Protein AF-A0A0D9NQI4-F1 (afdb_monomer_lite)

Organism: NCBI:txid1291518

Sequence (288 aa):
MLLTFSNRAPRKQLGRPTIHGPRATNVTEIGPQSALQGPINHMLQAFQGAKKPSYVASLDRGQDASASLLRAIGRVYCSGYPVDILRVNSLDRETPRPPPPKMPRYPFNHEKKYWRESLLSHNFRSQSARRHDLLGVRSIDWNPQVAQWRHILRLGEMPWLRDHKIAGEIVFPGAGYVVMAVESLKQLVERSVAVKGICLQEVASLHPIRFIQGAEQVETQLTISSPNLVSGNSVLLQFRIFVYENGSYLECASGLIGAVVDAKRRDQIICIGPWNSNDWFQRISSSC

InterPro domains:
  IPR001227 Acyl transferase domain superfamily [G3DSA:3.40.366.10] (24-66)
  IPR020807 Polyketide/metazoan fatty acid synthase-like, dehydratase domain [SM00826] (132-284)
  IPR042104 Polyketide synthase, dehydratase domain superfamily [G3DSA:3.10.129.110] (118-283)
  IPR049552 Polyketide synthase, dehydratase domain, N-terminal [PF21089] (132-224)
  IPR049900 Polyketide synthase, dehydratase domain [PS52019] (132-288)
  IPR050091 Polyketide and Nonribosomal Peptide Biosynthesis Enzymes [PTHR43775] (23-228)

Secondary structure (DSSP, 8-state):
-EEEE--SPP---TT-PPP-S--EEEEEE-SSS-TTHHHHHHHHHH--SSSPPEEEES--TTS-HHHHHHHHHHHHHHTT----HHHHTT--SSS--PPPTTPPPP----SS------HHHHHHHS--SPPBTTTBEE-SS--TTEEEEEEEEETTT-GGGGG-EETTEEE--HHHHHHHHHHHHHHHS-TTS---EEEEEEEEE-S--EE-TT--EEEEEEEEE--S---TTS-EEEEEEEEEETTEEEEEEEEEEEEE-S---PPPP---S---HHHHHHHHHHH-

Foldseek 3Di:
DDQDFDPDQPDDDPPDDRDDDGDRQADEADDQAPPCVVVLVVVQVVDPDPHGHYYQYCHHPPDDNLVSNVVSLVVCVVVPDPDPVCVNVVHDPPDDDDDDPPDDDDDDDPVDDPDDDDQLRCCVVVQPDDADQLFGGWDSPADLQWTKTKDKHFCVSPVVLCVCDDPNWRWDDPVSVVVNVVVVVVVSPPPPADQPDKDWFPKDFDAIDTQPVPRRIWMKMKIWHFDPDPDPPWGKIKIWMWTCDPNDTDTGIITIMTGDRDDDDDDDDDDDDDDDPVVVVVVVVVVD

pLDDT: mean 84.36, std 13.13, range [42.41, 97.88]

Structure (mmCIF, N/CA/C/O backbone):
data_AF-A0A0D9NQI4-F1
#
_entry.id   AF-A0A0D9NQI4-F1
#
loop_
_atom_site.group_PDB
_atom_site.id
_atom_site.type_symbol
_atom_site.label_atom_id
_atom_site.label_alt_id
_atom_site.label_comp_id
_atom_site.label_asym_id
_atom_site.label_entity_id
_atom_site.label_seq_id
_atom_site.pdbx_PDB_ins_code
_atom_site.Cartn_x
_atom_site.Cartn_y
_atom_site.Cartn_z
_atom_site.occupancy
_atom_site.B_iso_or_equiv
_atom_site.auth_seq_id
_atom_site.auth_comp_id
_atom_site.auth_asym_id
_atom_site.auth_atom_id
_atom_site.pdbx_PDB_model_num
ATOM 1 N N . MET A 1 1 ? -28.995 -4.473 61.294 1.00 58.56 1 MET A N 1
ATOM 2 C CA . MET A 1 1 ? -28.592 -3.559 60.200 1.00 58.56 1 MET A CA 1
ATOM 3 C C . MET A 1 1 ? -27.084 -3.402 60.254 1.00 58.56 1 MET A C 1
ATOM 5 O O . MET A 1 1 ? -26.566 -3.128 61.327 1.00 58.56 1 MET A O 1
ATOM 9 N N . LEU A 1 2 ? -26.386 -3.630 59.146 1.00 75.44 2 LEU A N 1
ATOM 10 C CA . LEU A 1 2 ? -24.937 -3.513 59.048 1.00 75.44 2 LEU A CA 1
ATOM 11 C C . LEU A 1 2 ? -24.602 -2.390 58.063 1.00 75.44 2 LEU A C 1
ATOM 13 O O . LEU A 1 2 ? -24.972 -2.433 56.888 1.00 75.44 2 LEU A O 1
ATOM 17 N N . LEU A 1 3 ? -23.943 -1.351 58.570 1.00 65.50 3 LEU A N 1
ATOM 18 C CA . LEU A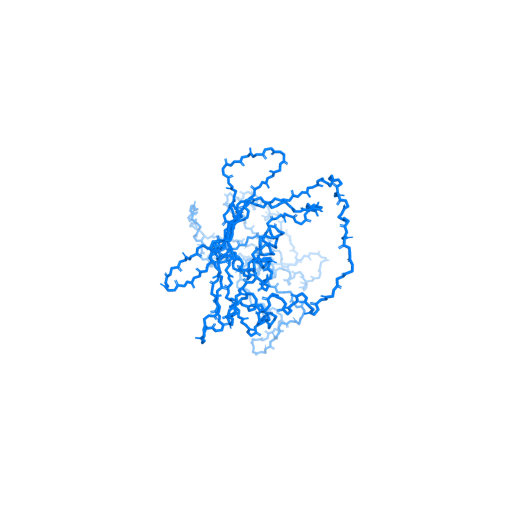 1 3 ? -23.470 -0.230 57.767 1.00 65.50 3 LEU A CA 1
ATOM 19 C C . LEU A 1 3 ? -22.065 -0.554 57.280 1.00 65.50 3 LEU A C 1
ATOM 21 O O . LEU A 1 3 ? -21.151 -0.752 58.077 1.00 65.50 3 LEU A O 1
ATOM 25 N N . THR A 1 4 ? -21.893 -0.618 55.964 1.00 63.50 4 THR A N 1
ATOM 26 C CA . THR A 1 4 ? -20.580 -0.877 55.375 1.00 63.50 4 THR A CA 1
ATOM 27 C C . THR A 1 4 ? -19.953 0.429 54.907 1.00 63.50 4 THR A C 1
ATOM 29 O O . THR A 1 4 ? -20.456 1.098 53.997 1.00 63.50 4 THR A O 1
ATOM 32 N N . PHE A 1 5 ? -18.820 0.777 55.505 1.00 64.19 5 PHE A N 1
ATOM 33 C CA . PHE A 1 5 ? -18.022 1.932 55.116 1.00 64.19 5 PHE A CA 1
ATOM 34 C C . PHE A 1 5 ? -16.976 1.503 54.088 1.00 64.19 5 PHE A C 1
ATOM 36 O O . PHE A 1 5 ? -16.321 0.472 54.239 1.00 64.19 5 PHE A O 1
ATOM 43 N N . SER A 1 6 ? -16.835 2.264 53.007 1.00 59.31 6 SER A N 1
ATOM 44 C CA . SER A 1 6 ? -15.742 2.035 52.064 1.00 59.31 6 SER A CA 1
ATOM 45 C C . SER A 1 6 ? -14.430 2.518 52.686 1.00 59.31 6 SER A C 1
ATOM 47 O O . SER A 1 6 ? -14.247 3.719 52.855 1.00 59.31 6 SER A O 1
ATOM 49 N N . ASN A 1 7 ? -13.485 1.606 52.933 1.00 55.53 7 ASN A N 1
ATOM 50 C CA . ASN A 1 7 ? -12.109 1.955 53.324 1.00 55.53 7 ASN A CA 1
ATOM 51 C C . ASN A 1 7 ? -11.255 2.472 52.151 1.00 55.53 7 ASN A C 1
ATOM 53 O O . ASN A 1 7 ? -10.103 2.856 52.343 1.00 55.53 7 ASN A O 1
ATOM 57 N N . ARG A 1 8 ? -11.778 2.481 50.916 1.00 55.28 8 ARG A N 1
ATOM 58 C CA . ARG A 1 8 ? -11.050 3.040 49.771 1.00 55.28 8 ARG A CA 1
ATOM 59 C C . ARG A 1 8 ? -11.075 4.562 49.837 1.00 55.28 8 ARG A C 1
ATOM 61 O O . ARG A 1 8 ? -12.149 5.164 49.789 1.00 55.28 8 ARG A O 1
ATOM 68 N N . ALA A 1 9 ? -9.886 5.166 49.882 1.00 54.19 9 ALA A N 1
ATOM 69 C CA . ALA A 1 9 ? -9.723 6.601 49.699 1.00 54.19 9 ALA A CA 1
ATOM 70 C C . ALA A 1 9 ? -10.411 7.034 48.388 1.00 54.19 9 ALA A C 1
ATOM 72 O O . ALA A 1 9 ? -10.317 6.321 47.380 1.00 54.19 9 ALA A O 1
ATOM 73 N N . PRO A 1 10 ? -11.128 8.172 48.373 1.00 56.22 10 PRO A N 1
ATOM 74 C CA . PRO A 1 10 ? -11.790 8.645 47.168 1.00 56.22 10 PRO A CA 1
ATOM 75 C C . PRO A 1 10 ? -10.752 8.813 46.058 1.00 56.22 10 PRO A C 1
ATOM 77 O O . PRO A 1 10 ? -9.759 9.523 46.220 1.00 56.22 10 PRO A O 1
ATOM 80 N N . ARG A 1 11 ? -10.976 8.156 44.914 1.00 55.19 11 ARG A N 1
ATOM 81 C CA . ARG A 1 11 ? -10.152 8.366 43.721 1.00 55.19 11 ARG A CA 1
ATOM 82 C C . ARG A 1 11 ? -10.249 9.849 43.363 1.00 55.19 11 ARG A C 1
ATOM 84 O O . ARG A 1 11 ? -11.339 10.308 43.022 1.00 55.19 11 ARG A O 1
ATOM 91 N N . LYS A 1 12 ? -9.139 10.591 43.472 1.00 54.56 12 LYS A N 1
ATOM 92 C CA . LYS A 1 12 ? -9.084 12.004 43.074 1.00 54.56 12 LYS A CA 1
ATOM 93 C C . LYS A 1 12 ? -9.517 12.099 41.610 1.00 54.56 12 LYS A C 1
ATOM 95 O O . LYS A 1 12 ? -8.858 11.557 40.726 1.00 54.56 12 LYS A O 1
ATOM 100 N N . GLN A 1 13 ? -10.660 12.732 41.376 1.00 58.03 13 GLN A N 1
ATOM 101 C CA . GLN A 1 13 ? -11.125 13.111 40.048 1.00 58.03 13 GLN A CA 1
ATOM 102 C C . GLN A 1 13 ? -10.831 14.598 39.886 1.00 58.03 13 GLN A C 1
ATOM 104 O O . GLN A 1 13 ? -11.175 15.391 40.763 1.00 58.03 13 GLN A O 1
ATOM 109 N N . LEU A 1 14 ? -10.166 14.961 38.791 1.00 49.44 14 LEU A N 1
ATOM 110 C CA . LEU A 1 14 ? -9.836 16.349 38.487 1.00 49.44 14 LEU A CA 1
ATOM 111 C C . LEU A 1 14 ? -11.132 17.187 38.474 1.00 49.44 14 LEU A C 1
ATOM 113 O O . LEU A 1 14 ? -12.100 16.803 37.821 1.00 49.44 14 LEU A O 1
ATOM 117 N N . GLY A 1 15 ? -11.169 18.285 39.234 1.00 61.59 15 GLY A N 1
ATOM 118 C CA . GLY A 1 15 ? -12.308 19.213 39.274 1.00 61.59 15 GLY A CA 1
ATOM 119 C C . GLY A 1 15 ? -13.458 18.871 40.234 1.00 61.59 15 GLY A C 1
ATOM 120 O O . GLY A 1 15 ? -14.446 19.600 40.247 1.00 61.59 15 GLY A O 1
ATOM 121 N N . ARG A 1 16 ? -13.373 17.809 41.054 1.00 58.81 16 ARG A N 1
ATOM 122 C CA . ARG A 1 16 ? -14.395 17.510 42.081 1.00 58.81 16 ARG A CA 1
ATOM 123 C C . ARG A 1 16 ? -13.878 17.750 43.506 1.00 58.81 16 ARG A C 1
ATOM 125 O O . ARG A 1 16 ? -12.790 17.271 43.827 1.00 58.81 16 ARG A O 1
ATOM 132 N N . PRO A 1 17 ? -14.650 18.426 44.380 1.00 53.47 17 PRO A N 1
ATOM 133 C CA . PRO A 1 17 ? -14.255 18.641 45.768 1.00 53.47 17 PRO A CA 1
ATOM 134 C C . PRO A 1 17 ? -14.169 17.314 46.534 1.00 53.47 17 PRO A C 1
ATOM 136 O O . PRO A 1 17 ? -15.025 16.431 46.406 1.00 53.47 17 PRO A O 1
ATOM 139 N N . THR A 1 18 ? -13.118 17.176 47.344 1.00 55.09 18 THR A N 1
ATOM 140 C CA . THR A 1 18 ? -12.927 16.025 48.234 1.00 55.09 18 THR A CA 1
ATOM 141 C C . THR A 1 18 ? -13.862 16.184 49.428 1.00 55.09 18 THR A C 1
ATOM 143 O O . THR A 1 18 ? -13.753 17.144 50.181 1.00 55.09 18 THR A O 1
ATOM 146 N N . ILE A 1 19 ? -14.813 15.267 49.592 1.00 57.38 19 ILE A N 1
ATOM 147 C CA . ILE A 1 19 ? -15.786 15.326 50.690 1.00 57.38 19 ILE A CA 1
ATOM 148 C C . ILE A 1 19 ? -15.225 14.546 51.882 1.00 57.38 19 ILE A C 1
ATOM 150 O O . ILE A 1 19 ? -14.988 13.341 51.770 1.00 57.38 19 ILE A O 1
ATOM 154 N N . HIS A 1 20 ? -15.019 15.245 52.999 1.00 50.16 20 HIS A N 1
ATOM 155 C CA . HIS A 1 20 ? -14.483 14.714 54.252 1.00 50.16 20 HIS A CA 1
ATOM 156 C C . HIS A 1 20 ? -15.626 14.373 55.221 1.00 50.16 20 HIS A C 1
ATOM 158 O O . HIS A 1 20 ? -16.252 15.258 55.792 1.00 50.16 20 HIS A O 1
ATOM 164 N N . GLY A 1 21 ? -15.923 13.082 55.377 1.00 53.47 21 GLY A N 1
ATOM 165 C CA . GLY A 1 21 ? -16.892 12.556 56.343 1.00 53.47 21 GLY A CA 1
ATOM 166 C C . GLY A 1 21 ? -17.078 11.041 56.178 1.00 53.47 21 GLY A C 1
ATOM 167 O O . GLY A 1 21 ? -16.798 10.521 55.091 1.00 53.47 21 GLY A O 1
ATOM 168 N N . PRO A 1 22 ? -17.527 10.308 57.216 1.00 52.97 22 PRO A N 1
ATOM 169 C CA . PRO A 1 22 ? -17.809 8.880 57.106 1.00 52.97 22 PRO A CA 1
ATOM 170 C C . PRO A 1 22 ? -18.937 8.661 56.093 1.00 52.97 22 PRO A C 1
ATOM 172 O O . PRO A 1 22 ? -20.096 9.000 56.318 1.00 52.97 22 PRO A O 1
ATOM 175 N N . ARG A 1 23 ? -18.586 8.111 54.930 1.00 67.81 23 ARG A N 1
ATOM 176 C CA . ARG A 1 23 ? -19.523 7.835 53.839 1.00 67.81 23 ARG A CA 1
ATOM 177 C C . ARG A 1 23 ? -19.947 6.380 53.904 1.00 67.81 23 ARG A C 1
ATOM 179 O O . ARG A 1 23 ? -19.295 5.517 53.318 1.00 67.81 23 ARG A O 1
ATOM 186 N N . ALA A 1 24 ? -21.041 6.107 54.608 1.00 74.25 24 ALA A N 1
ATOM 187 C CA . ALA A 1 24 ? -21.747 4.848 54.414 1.00 74.25 24 ALA A CA 1
ATOM 188 C C . ALA A 1 24 ? -22.194 4.788 52.944 1.00 74.25 24 ALA A C 1
ATOM 190 O O . ALA A 1 24 ? -22.996 5.605 52.500 1.00 74.25 24 ALA A O 1
ATOM 191 N N . THR A 1 25 ? -21.614 3.882 52.158 1.00 80.62 25 THR A N 1
ATOM 192 C CA . THR A 1 25 ? -21.936 3.730 50.728 1.00 80.62 25 THR A CA 1
ATOM 193 C C . THR A 1 25 ? -22.984 2.653 50.487 1.00 80.62 25 THR A C 1
ATOM 195 O O . THR A 1 25 ? -23.761 2.769 49.539 1.00 80.62 25 THR A O 1
ATOM 198 N N . ASN A 1 26 ? -23.061 1.658 51.376 1.00 85.06 26 ASN A N 1
ATOM 199 C CA . ASN A 1 26 ? -24.071 0.609 51.342 1.00 85.06 26 ASN A CA 1
ATOM 200 C C . ASN A 1 26 ? -24.637 0.362 52.751 1.00 85.06 26 ASN A C 1
ATOM 202 O O . ASN A 1 26 ? -23.910 0.370 53.751 1.00 85.06 26 ASN A O 1
ATOM 206 N N . VAL A 1 27 ? -25.941 0.106 52.797 1.00 89.25 27 VAL A N 1
ATOM 207 C CA . VAL A 1 27 ? -26.728 -0.267 53.970 1.00 89.25 27 VAL A CA 1
ATOM 208 C C . VAL A 1 27 ? -27.206 -1.696 53.769 1.00 89.25 27 VAL A C 1
ATOM 210 O O . VAL A 1 27 ? -27.957 -1.961 52.831 1.00 89.25 27 VAL A O 1
ATOM 213 N N . THR A 1 28 ? -26.783 -2.609 54.643 1.00 91.12 28 THR A N 1
ATOM 214 C CA . THR A 1 28 ? -27.183 -4.017 54.565 1.00 91.12 28 THR A CA 1
ATOM 215 C C . THR A 1 28 ? -28.164 -4.359 55.684 1.00 91.12 28 THR A C 1
ATOM 217 O O . THR A 1 28 ? -27.850 -4.217 56.869 1.00 91.12 28 THR A O 1
ATOM 220 N N . GLU A 1 29 ? -29.365 -4.812 55.345 1.00 93.50 29 GLU A N 1
ATOM 221 C CA . GLU A 1 29 ? -30.337 -5.300 56.325 1.00 93.50 29 GLU A CA 1
ATOM 222 C C . GLU A 1 29 ? -30.109 -6.786 56.606 1.00 93.50 29 GLU A C 1
ATOM 224 O O . GLU A 1 29 ? -30.114 -7.616 55.697 1.00 93.50 29 GLU A O 1
ATOM 229 N N . ILE A 1 30 ? -29.908 -7.116 57.882 1.00 93.25 30 ILE A N 1
ATOM 230 C CA . ILE A 1 30 ? -29.746 -8.490 58.361 1.00 93.25 30 ILE A CA 1
ATOM 231 C C . ILE A 1 30 ? -31.047 -8.871 59.053 1.00 93.25 30 ILE A C 1
ATOM 233 O O . ILE A 1 30 ? -31.382 -8.262 60.070 1.00 93.25 30 ILE A O 1
ATOM 237 N N . GLY A 1 31 ? -31.769 -9.835 58.490 1.00 90.38 31 GLY A N 1
ATOM 238 C CA . GLY A 1 31 ? -33.067 -10.265 58.994 1.00 90.38 31 GLY A CA 1
ATOM 239 C C . GLY A 1 31 ? -33.725 -11.299 58.078 1.00 90.38 31 GLY A C 1
ATOM 240 O O . GLY A 1 31 ? -33.218 -11.547 56.988 1.00 90.38 31 GLY A O 1
ATOM 241 N N . PRO A 1 32 ? -34.848 -11.901 58.506 1.00 88.19 32 PRO A N 1
ATOM 242 C CA . PRO A 1 32 ? -35.560 -12.933 57.743 1.00 88.19 32 PRO A CA 1
ATOM 243 C C . PRO A 1 32 ? -36.289 -12.390 56.501 1.00 88.19 32 PRO A C 1
ATOM 245 O O . PRO A 1 32 ? -36.732 -13.166 55.661 1.00 88.19 32 PRO A O 1
ATOM 248 N N . GLN A 1 33 ? -36.445 -11.068 56.401 1.00 89.81 33 GLN A N 1
ATOM 249 C CA . GLN A 1 33 ? -37.057 -10.363 55.277 1.00 89.81 33 GLN A CA 1
ATOM 250 C C . GLN A 1 33 ? -36.560 -8.907 55.228 1.00 89.81 33 GLN A C 1
ATOM 252 O O . GLN A 1 33 ? -35.994 -8.414 56.204 1.00 89.81 33 GLN A O 1
ATOM 257 N N . SER A 1 34 ? -36.859 -8.200 54.138 1.00 91.12 34 SER A N 1
ATOM 258 C CA . SER A 1 34 ? -36.572 -6.778 53.898 1.00 91.12 34 SER A CA 1
ATOM 259 C C . SER A 1 34 ? -37.568 -5.816 54.579 1.00 91.12 34 SER A C 1
ATOM 261 O O . SER A 1 34 ? -38.120 -4.906 53.957 1.00 91.12 34 SER A O 1
ATOM 263 N N . ALA A 1 35 ? -37.832 -6.006 55.876 1.00 91.75 35 ALA A N 1
ATOM 264 C CA . ALA A 1 35 ? -38.860 -5.253 56.605 1.00 91.75 35 ALA A CA 1
ATOM 265 C C . ALA A 1 35 ? -38.579 -3.742 56.659 1.00 91.75 35 ALA A C 1
ATOM 267 O O . ALA A 1 35 ? -39.510 -2.934 56.653 1.00 91.75 35 ALA A O 1
ATOM 268 N N . LEU A 1 36 ? -37.304 -3.348 56.700 1.00 92.19 36 LEU A N 1
ATOM 269 C CA . LEU A 1 36 ? -36.906 -1.945 56.808 1.00 92.19 36 LEU A CA 1
ATOM 270 C C . LEU A 1 36 ? -36.690 -1.272 55.447 1.00 92.19 36 LEU A C 1
ATOM 272 O O . LEU A 1 36 ? -36.389 -0.079 55.415 1.00 92.19 36 LEU A O 1
ATOM 276 N N . GLN A 1 37 ? -36.882 -1.976 54.327 1.00 90.94 37 GLN A N 1
ATOM 277 C CA . GLN A 1 37 ? -36.642 -1.433 52.987 1.00 90.94 37 GLN A CA 1
ATOM 278 C C . GLN A 1 37 ? -37.428 -0.144 52.722 1.00 90.94 37 GLN A C 1
ATOM 280 O O . GLN A 1 37 ? -36.855 0.838 52.254 1.00 90.94 37 GLN A O 1
ATOM 285 N N . GLY A 1 38 ? -38.728 -0.128 53.029 1.00 92.06 38 GLY A N 1
ATOM 286 C CA . GLY A 1 38 ? -39.588 1.045 52.839 1.00 92.06 38 GLY A CA 1
ATOM 287 C C . GLY A 1 38 ? -39.113 2.259 53.650 1.00 92.06 38 GLY A C 1
ATOM 288 O O . GLY A 1 38 ? -38.755 3.278 53.051 1.00 92.06 38 GLY A O 1
ATOM 289 N N . PRO A 1 39 ? -39.029 2.151 54.991 1.00 93.00 39 PRO A N 1
ATOM 290 C CA . PRO A 1 39 ? -38.523 3.224 55.846 1.00 93.00 39 PRO A CA 1
ATOM 291 C C . PRO A 1 39 ? -37.113 3.699 55.470 1.00 93.00 39 PRO A C 1
ATOM 293 O O . PRO A 1 39 ? -36.861 4.902 55.412 1.00 93.00 39 PRO A O 1
ATOM 296 N N . ILE A 1 40 ? -36.192 2.777 55.162 1.00 90.19 40 ILE A N 1
ATOM 297 C CA . ILE A 1 40 ? -34.825 3.121 54.749 1.00 90.19 40 ILE A CA 1
ATOM 298 C C . ILE A 1 40 ? -34.836 3.873 53.422 1.00 90.19 40 ILE A C 1
ATOM 300 O O . ILE A 1 40 ? -34.158 4.890 53.303 1.00 90.19 40 ILE A O 1
ATOM 304 N N . ASN A 1 41 ? -35.628 3.440 52.444 1.00 89.31 41 ASN A N 1
ATOM 305 C CA . ASN A 1 41 ? -35.738 4.142 51.170 1.00 89.31 41 ASN A CA 1
ATOM 306 C C . ASN A 1 41 ? -36.312 5.555 51.338 1.00 89.31 41 ASN A C 1
ATOM 308 O O . ASN A 1 41 ? -35.810 6.473 50.694 1.00 89.31 41 ASN A O 1
ATOM 312 N N . HIS A 1 42 ? -37.287 5.765 52.230 1.00 89.75 42 HIS A N 1
ATOM 313 C CA . HIS A 1 42 ? -37.780 7.109 52.558 1.00 89.75 42 HIS A CA 1
ATOM 314 C C . HIS A 1 42 ? -36.682 7.987 53.182 1.00 89.75 42 HIS A C 1
ATOM 316 O O . HIS A 1 42 ? -36.480 9.123 52.753 1.00 89.75 42 HIS A O 1
ATOM 322 N N . MET A 1 43 ? -35.901 7.454 54.128 1.00 87.94 43 MET A N 1
ATOM 323 C CA . MET A 1 43 ? -34.761 8.181 54.706 1.00 87.94 43 MET A CA 1
ATOM 324 C C . MET A 1 43 ? -33.684 8.497 53.654 1.00 87.94 43 MET A C 1
ATOM 326 O O . MET A 1 43 ? -33.152 9.605 53.617 1.00 87.94 43 MET A O 1
ATOM 330 N N . LEU A 1 44 ? -33.393 7.557 52.749 1.00 85.31 44 LEU A N 1
ATOM 331 C CA . LEU A 1 44 ? -32.457 7.751 51.637 1.00 85.31 44 LEU A CA 1
ATOM 332 C C . LEU A 1 44 ? -32.968 8.762 50.599 1.00 85.31 44 LEU A C 1
ATOM 334 O O . LEU A 1 44 ? -32.166 9.411 49.924 1.00 85.31 44 LEU A O 1
ATOM 338 N N . GLN A 1 45 ? -34.286 8.911 50.445 1.00 85.12 45 GLN A N 1
ATOM 339 C CA . GLN A 1 45 ? -34.878 9.948 49.601 1.00 85.12 45 GLN A CA 1
ATOM 340 C C . GLN A 1 45 ? -34.677 11.341 50.200 1.00 85.12 45 GLN A C 1
ATOM 342 O O . GLN A 1 45 ? -34.288 12.241 49.456 1.00 85.12 45 GLN A O 1
ATOM 347 N N . ALA A 1 46 ? -34.864 11.484 51.516 1.00 84.81 46 ALA A N 1
ATOM 348 C CA . ALA A 1 46 ? -34.637 12.723 52.262 1.00 84.81 46 ALA A CA 1
ATOM 349 C C . ALA A 1 46 ? -33.144 13.072 52.452 1.00 84.81 46 ALA A C 1
ATOM 351 O O . ALA A 1 46 ? -32.804 14.198 52.816 1.00 84.81 46 ALA A O 1
ATOM 352 N N . PHE A 1 47 ? -32.236 12.125 52.200 1.00 81.69 47 PHE A N 1
ATOM 353 C CA . PHE A 1 47 ? -30.796 12.326 52.331 1.00 81.69 47 PHE A CA 1
ATOM 354 C C . PHE A 1 47 ? -30.251 13.302 51.273 1.00 81.69 47 PHE A C 1
ATOM 356 O O . PHE A 1 47 ? -30.270 13.017 50.075 1.00 81.69 47 PHE A O 1
ATOM 363 N N . GLN A 1 48 ? -29.696 14.430 51.727 1.00 74.00 48 GLN A N 1
ATOM 364 C CA . GLN A 1 48 ? -29.170 15.513 50.877 1.00 74.00 48 GLN A CA 1
ATOM 365 C C . GLN A 1 48 ? -27.694 15.337 50.464 1.00 74.00 48 GLN A C 1
ATOM 367 O O . GLN A 1 48 ? -27.086 16.233 49.881 1.00 74.00 48 GLN A O 1
ATOM 372 N N . GLY A 1 49 ? -27.076 14.190 50.763 1.00 71.44 49 GLY A N 1
ATOM 373 C CA . GLY A 1 49 ? -25.690 13.931 50.372 1.00 71.44 49 GLY A CA 1
ATOM 374 C C . GLY A 1 49 ? -25.525 13.696 48.865 1.00 71.44 49 GLY A C 1
ATOM 375 O O . GLY A 1 49 ? -26.375 13.095 48.214 1.00 71.44 49 GLY A O 1
ATOM 376 N N . ALA A 1 50 ? -24.368 14.088 48.319 1.00 68.19 50 ALA A N 1
ATOM 377 C CA . ALA A 1 50 ? -24.063 14.020 46.880 1.00 68.19 50 ALA A CA 1
ATOM 378 C C . ALA A 1 50 ? -24.169 12.617 46.239 1.00 68.19 50 ALA A C 1
ATOM 380 O O . ALA A 1 50 ? -24.246 12.503 45.017 1.00 68.19 50 ALA A O 1
ATOM 381 N N . LYS A 1 51 ? -24.133 11.537 47.033 1.00 75.56 51 LYS A N 1
ATOM 382 C CA . LYS A 1 51 ? -24.334 10.162 46.558 1.00 75.56 51 LYS A CA 1
ATOM 383 C C . LYS A 1 51 ? -25.139 9.376 47.589 1.00 75.56 51 LYS A C 1
ATOM 385 O O . LYS A 1 51 ? -24.689 9.225 48.724 1.00 75.56 51 LYS A O 1
ATOM 390 N N . LYS A 1 52 ? -26.309 8.879 47.184 1.00 81.81 52 LYS A N 1
ATOM 391 C CA . LYS A 1 52 ? -27.195 8.085 48.042 1.00 81.81 52 LYS A CA 1
ATOM 392 C C . LYS A 1 52 ? -26.587 6.696 48.302 1.00 81.81 52 LYS A C 1
ATOM 394 O O . LYS A 1 52 ? -26.137 6.064 47.340 1.00 81.81 52 LYS A O 1
ATOM 399 N N . PRO A 1 53 ? -26.550 6.230 49.562 1.00 84.44 53 PRO A N 1
ATOM 400 C CA . PRO A 1 53 ? -26.182 4.857 49.877 1.00 84.44 53 PRO A CA 1
ATOM 401 C C . PRO A 1 53 ? -27.097 3.856 49.161 1.00 84.44 53 PRO A C 1
ATOM 403 O O . PRO A 1 53 ? -28.292 4.104 49.011 1.00 84.44 53 PRO A O 1
ATOM 406 N N . SER A 1 54 ? -26.551 2.718 48.737 1.00 86.69 54 SER A N 1
ATOM 407 C CA . SER A 1 54 ? -27.367 1.616 48.214 1.00 86.69 54 SER A CA 1
ATOM 408 C C . SER A 1 54 ? -27.907 0.748 49.353 1.00 86.69 54 SER A C 1
ATOM 410 O O . SER A 1 54 ? -27.232 0.554 50.362 1.00 86.69 54 SER A O 1
ATOM 412 N N . TYR A 1 55 ? -29.122 0.226 49.200 1.00 91.12 55 TYR A N 1
ATOM 413 C CA . TYR A 1 55 ? -29.739 -0.693 50.155 1.00 91.12 55 TYR A CA 1
ATOM 414 C C . TYR A 1 55 ? -29.652 -2.136 49.642 1.00 91.12 55 TYR A C 1
ATOM 416 O O . TYR A 1 55 ? -29.935 -2.407 48.472 1.00 91.12 55 TYR A O 1
ATOM 424 N N . VAL A 1 56 ? -29.268 -3.062 50.519 1.00 92.56 56 VAL A N 1
ATOM 425 C CA . VAL A 1 56 ? -29.193 -4.499 50.236 1.00 92.56 56 VAL A CA 1
ATOM 426 C C . VAL A 1 56 ? -29.842 -5.267 51.387 1.00 92.56 56 VAL A C 1
ATOM 428 O O . VAL A 1 56 ? -29.382 -5.184 52.521 1.00 92.56 56 VAL A O 1
ATOM 431 N N . ALA A 1 57 ? -30.890 -6.039 51.113 1.00 93.69 57 ALA A N 1
ATOM 432 C CA . ALA A 1 57 ? -31.427 -7.005 52.069 1.00 93.69 57 ALA A CA 1
ATOM 433 C C . ALA A 1 57 ? -30.634 -8.318 52.003 1.00 93.69 57 ALA A C 1
ATOM 435 O O . ALA A 1 57 ? -30.186 -8.712 50.926 1.00 93.69 57 ALA A O 1
ATOM 436 N N . SER A 1 58 ? -30.449 -8.979 53.146 1.00 93.31 58 SER A N 1
ATOM 437 C CA . SER A 1 58 ? -29.821 -10.309 53.220 1.00 93.31 58 SER A CA 1
ATOM 438 C C . SER A 1 58 ? -30.759 -11.430 52.773 1.00 93.31 58 SER A C 1
ATOM 440 O O . SER A 1 58 ? -30.311 -12.343 52.085 1.00 93.31 58 SER A O 1
ATOM 442 N N . LEU A 1 59 ? -32.043 -11.350 53.136 1.00 94.06 59 LEU A N 1
ATOM 443 C CA . LEU A 1 59 ? -33.083 -12.319 52.794 1.00 94.06 59 LEU A CA 1
ATOM 444 C C . LEU A 1 59 ? -34.358 -11.598 52.349 1.00 94.06 59 LEU A C 1
ATOM 446 O O . LEU A 1 59 ? -34.704 -10.545 52.889 1.00 94.06 59 LEU A O 1
ATOM 450 N N . ASP A 1 60 ? -35.067 -12.204 51.398 1.00 90.19 60 ASP A N 1
ATOM 451 C CA . ASP A 1 60 ? -36.347 -11.724 50.882 1.00 90.19 60 ASP A CA 1
ATOM 452 C C . ASP A 1 60 ? -37.454 -12.741 51.191 1.00 90.19 60 ASP A C 1
ATOM 454 O O . ASP A 1 60 ? -37.269 -13.956 51.073 1.00 90.19 60 ASP A O 1
ATOM 458 N N . ARG A 1 61 ? -38.636 -12.249 51.579 1.00 90.88 61 ARG A N 1
ATOM 459 C CA . ARG A 1 61 ? -39.776 -13.113 51.911 1.00 90.88 61 ARG A CA 1
ATOM 460 C C . ARG A 1 61 ? -40.248 -13.872 50.670 1.00 90.88 61 ARG A C 1
ATOM 462 O O . ARG A 1 61 ? -40.459 -13.279 49.616 1.00 90.88 61 ARG A O 1
ATOM 469 N N . GLY A 1 62 ? -40.477 -15.176 50.822 1.00 90.38 62 GLY A N 1
ATOM 470 C CA . GLY A 1 62 ? -40.973 -16.030 49.738 1.00 90.38 62 GLY A CA 1
ATOM 471 C C . GLY A 1 62 ? -39.922 -16.370 48.677 1.00 90.38 62 GLY A C 1
ATOM 472 O O . GLY A 1 62 ? -40.281 -16.889 47.625 1.00 90.38 62 GLY A O 1
ATOM 473 N N . GLN A 1 63 ? -38.644 -16.082 48.938 1.00 93.38 63 GLN A N 1
ATOM 474 C CA . GLN A 1 63 ? -37.518 -16.469 48.092 1.00 93.38 63 GLN A CA 1
ATOM 475 C C . GLN A 1 63 ? -36.659 -17.517 48.797 1.00 93.38 63 GLN A C 1
ATOM 477 O O . GLN A 1 63 ? -36.636 -17.595 50.026 1.00 93.38 63 GLN A O 1
ATOM 482 N N . ASP A 1 64 ? -35.919 -18.303 48.016 1.00 95.06 64 ASP A N 1
ATOM 483 C CA . ASP A 1 64 ? -34.917 -19.209 48.573 1.00 95.06 64 ASP A CA 1
ATOM 484 C C . ASP A 1 64 ? -33.863 -18.421 49.370 1.00 95.06 64 ASP A C 1
ATOM 486 O O . ASP A 1 64 ? -33.295 -17.429 48.890 1.00 95.06 64 ASP A O 1
ATOM 490 N N . ALA A 1 65 ? -33.611 -18.863 50.603 1.00 93.50 65 ALA A N 1
ATOM 491 C CA . ALA A 1 65 ? -32.740 -18.154 51.531 1.00 93.50 65 ALA A CA 1
ATOM 492 C C . ALA A 1 65 ? -31.279 -18.155 51.055 1.00 93.50 65 ALA A C 1
ATOM 494 O O . ALA A 1 65 ? -30.595 -17.134 51.156 1.00 93.50 65 ALA A O 1
ATOM 495 N N . SER A 1 66 ? -30.813 -19.270 50.481 1.00 93.06 66 SER A N 1
ATOM 496 C CA . SER A 1 66 ? -29.432 -19.408 50.010 1.00 93.06 66 SER A CA 1
ATOM 497 C C . SER A 1 66 ? -29.160 -18.513 48.797 1.00 93.06 66 SER A C 1
ATOM 499 O O . SER A 1 66 ? -28.193 -17.748 48.786 1.00 93.06 66 SER A O 1
ATOM 501 N N . ALA A 1 67 ? -30.068 -18.505 47.820 1.00 94.00 67 ALA A N 1
ATOM 502 C CA . ALA A 1 67 ? -29.979 -17.666 46.633 1.00 94.00 67 ALA A CA 1
ATOM 503 C C . ALA A 1 67 ? -30.079 -16.172 46.977 1.00 94.00 67 ALA A C 1
ATOM 505 O O . ALA A 1 67 ? -29.358 -15.353 46.399 1.00 94.00 67 ALA A O 1
ATOM 506 N N . SER A 1 68 ? -30.949 -15.808 47.926 1.00 94.38 68 SER A N 1
ATOM 507 C CA . SER A 1 68 ? -31.094 -14.427 48.407 1.00 94.38 68 SER A CA 1
ATOM 508 C C . SER A 1 68 ? -29.807 -13.924 49.055 1.00 94.38 68 SER A C 1
ATOM 510 O O . SER A 1 68 ? -29.295 -12.867 48.672 1.00 94.38 68 SER A O 1
ATOM 512 N N . LEU A 1 69 ? -29.218 -14.731 49.940 1.00 93.62 69 LEU A N 1
ATOM 513 C CA . LEU A 1 69 ? -27.973 -14.390 50.616 1.00 93.62 69 LEU A CA 1
ATOM 514 C C . LEU A 1 69 ? -26.793 -14.287 49.637 1.00 93.62 69 LEU A C 1
ATOM 516 O O . LEU A 1 69 ? -26.042 -13.311 49.681 1.00 93.62 69 LEU A O 1
ATOM 520 N N . LEU A 1 70 ? -26.648 -15.238 48.706 1.00 94.62 70 LEU A N 1
ATOM 521 C CA . LEU A 1 70 ? -25.601 -15.199 47.677 1.00 94.62 70 LEU A CA 1
ATOM 522 C C . LEU A 1 70 ? -25.736 -13.976 46.761 1.00 94.62 70 LEU A C 1
ATOM 524 O O . LEU A 1 70 ? -24.737 -13.342 46.415 1.00 94.62 70 LEU A O 1
ATOM 528 N N . ARG A 1 71 ? -26.967 -13.585 46.412 1.00 93.69 71 ARG A N 1
ATOM 529 C CA . ARG A 1 71 ? -27.233 -12.365 45.638 1.00 93.69 71 ARG A CA 1
ATOM 530 C C . ARG A 1 71 ? -26.865 -11.106 46.425 1.00 93.69 71 ARG A C 1
ATOM 532 O O . ARG A 1 71 ? -26.273 -10.190 45.850 1.00 93.69 71 ARG A O 1
ATOM 539 N N . ALA A 1 72 ? -27.184 -11.056 47.718 1.00 93.25 72 ALA A N 1
ATOM 540 C CA . ALA A 1 72 ? -26.806 -9.955 48.600 1.00 93.25 72 ALA A CA 1
ATOM 541 C C . ALA A 1 72 ? -25.279 -9.812 48.684 1.00 93.25 72 ALA A C 1
ATOM 543 O O . ALA A 1 72 ? -24.739 -8.726 48.458 1.00 93.25 72 ALA A O 1
ATOM 544 N N . ILE A 1 73 ? -24.577 -10.926 48.900 1.00 93.62 73 ILE A N 1
ATOM 545 C CA . ILE A 1 73 ? -23.113 -10.987 48.914 1.00 93.62 73 ILE A CA 1
ATOM 546 C C . ILE A 1 73 ? -22.524 -10.537 47.571 1.00 93.62 73 ILE A C 1
ATOM 548 O O . ILE A 1 73 ? -21.621 -9.699 47.550 1.00 93.62 73 ILE A O 1
ATOM 552 N N . GLY A 1 74 ? -23.061 -11.025 46.450 1.00 92.94 74 GLY A N 1
ATOM 553 C CA . GLY A 1 74 ? -22.633 -10.624 45.110 1.00 92.94 74 GLY A CA 1
ATOM 554 C C . GLY A 1 74 ? -22.789 -9.120 44.869 1.00 92.94 74 GLY A C 1
ATOM 555 O O . GLY A 1 74 ? -21.878 -8.483 44.346 1.00 92.94 74 GLY A O 1
ATOM 556 N N . ARG A 1 75 ? -23.893 -8.509 45.323 1.00 91.50 75 ARG A N 1
ATOM 557 C CA . ARG A 1 75 ? -24.094 -7.048 45.254 1.00 91.50 75 ARG A CA 1
ATOM 558 C C . ARG A 1 75 ? -23.061 -6.283 46.080 1.00 91.50 75 ARG A C 1
ATOM 560 O O . ARG A 1 75 ? -22.534 -5.273 45.607 1.00 91.50 75 ARG A O 1
ATOM 567 N N . VAL A 1 76 ? -22.756 -6.755 47.287 1.00 89.62 76 VAL A N 1
ATOM 568 C CA . VAL A 1 76 ? -21.725 -6.156 48.149 1.00 89.62 76 VAL A CA 1
ATOM 569 C C . VAL A 1 76 ? -20.341 -6.287 47.498 1.00 89.62 76 VAL A C 1
ATOM 571 O O . VAL A 1 76 ? -19.610 -5.301 47.418 1.00 89.62 76 VAL A O 1
ATOM 574 N N . TYR A 1 77 ? -20.006 -7.441 46.919 1.00 90.75 77 TYR A N 1
ATOM 575 C CA . TYR A 1 77 ? -18.747 -7.633 46.194 1.00 90.75 77 TYR A CA 1
ATOM 576 C C . TYR A 1 77 ? -18.629 -6.736 44.950 1.00 90.75 77 TYR A C 1
ATOM 578 O O . TYR A 1 77 ? -17.633 -6.031 44.793 1.00 90.75 77 TYR A O 1
ATOM 586 N N . CYS A 1 78 ? -19.666 -6.675 44.104 1.00 89.38 78 CYS A N 1
ATOM 587 C CA . CYS A 1 78 ? -19.712 -5.793 42.929 1.00 89.38 78 CYS A CA 1
ATOM 588 C C . CYS A 1 78 ? -19.650 -4.302 43.299 1.00 89.38 78 CYS A C 1
ATOM 590 O O . CYS A 1 78 ? -19.185 -3.485 42.507 1.00 89.38 78 CYS A O 1
ATOM 592 N N . SER A 1 79 ? -20.069 -3.945 44.517 1.00 86.31 79 SER A N 1
ATOM 593 C CA . SER A 1 79 ? -19.913 -2.591 45.065 1.00 86.31 79 SER A CA 1
ATOM 594 C C . SER A 1 79 ? -18.465 -2.278 45.489 1.00 86.31 79 SER A C 1
ATOM 596 O O . SER A 1 79 ? -18.163 -1.142 45.851 1.00 86.31 79 SER A O 1
ATOM 598 N N . GLY A 1 80 ? -17.552 -3.254 45.408 1.00 84.62 80 GLY A N 1
ATOM 599 C CA . GLY A 1 80 ? -16.116 -3.098 45.646 1.00 84.62 80 GLY A CA 1
ATOM 600 C C . GLY A 1 80 ? -15.665 -3.385 47.078 1.00 84.62 80 GLY A C 1
ATOM 601 O O . GLY A 1 80 ? -14.521 -3.065 47.417 1.00 84.62 80 GLY A O 1
ATOM 602 N N . TYR A 1 81 ? -16.532 -3.965 47.913 1.00 85.50 81 TYR A N 1
ATOM 603 C CA . TYR A 1 81 ? -16.177 -4.369 49.273 1.00 85.50 81 TYR A CA 1
ATOM 604 C C . TYR A 1 81 ? -15.330 -5.650 49.269 1.00 85.50 81 TYR A C 1
ATOM 606 O O . TYR A 1 81 ? -15.538 -6.516 48.416 1.00 85.50 81 TYR A O 1
ATOM 614 N N . PRO A 1 82 ? -14.387 -5.796 50.219 1.00 87.56 82 PRO A N 1
ATOM 615 C CA . PRO A 1 82 ? -13.469 -6.930 50.277 1.00 87.56 82 PRO A CA 1
ATOM 616 C C . PRO A 1 82 ? -14.161 -8.176 50.850 1.00 87.56 82 PRO A C 1
ATOM 618 O O . PRO A 1 82 ? -13.844 -8.630 51.946 1.00 87.56 82 PRO A O 1
ATOM 621 N N . VAL A 1 83 ? -15.141 -8.716 50.127 1.00 89.25 83 VAL A N 1
ATOM 622 C CA . VAL A 1 83 ? -15.763 -9.994 50.479 1.00 89.25 83 VAL A CA 1
ATOM 623 C C . VAL A 1 83 ? -14.881 -11.132 49.985 1.00 89.25 83 VAL A C 1
ATOM 625 O O . VAL A 1 83 ? -14.502 -11.169 48.813 1.00 89.25 83 VAL A O 1
ATOM 628 N N . ASP A 1 84 ? -14.581 -12.078 50.870 1.00 91.50 84 ASP A N 1
ATOM 629 C CA . ASP A 1 84 ? -13.899 -13.312 50.494 1.00 91.50 84 ASP A CA 1
ATOM 630 C C . ASP A 1 84 ? -14.877 -14.256 49.777 1.00 91.50 84 ASP A C 1
ATOM 632 O O . ASP A 1 84 ? -15.583 -15.047 50.403 1.00 91.50 84 ASP A O 1
ATOM 636 N N . ILE A 1 85 ? -14.939 -14.147 48.446 1.00 91.62 85 ILE A N 1
ATOM 637 C CA . ILE A 1 85 ? -15.791 -14.998 47.601 1.00 91.62 85 ILE A CA 1
ATOM 638 C C . ILE A 1 85 ? -15.431 -16.477 47.744 1.00 91.62 85 ILE A C 1
ATOM 640 O O . ILE A 1 85 ? -16.322 -17.321 47.655 1.00 91.62 85 ILE A O 1
ATOM 644 N N . LEU A 1 86 ? -14.158 -16.811 47.966 1.00 91.50 86 LEU A N 1
ATOM 645 C CA . LEU A 1 86 ? -13.745 -18.206 48.091 1.00 91.50 86 LEU A CA 1
ATOM 646 C C . LEU A 1 86 ? -14.374 -18.814 49.342 1.00 91.50 86 LEU A C 1
ATOM 648 O O . LEU A 1 86 ? -15.050 -19.835 49.248 1.00 91.50 86 LEU A O 1
ATOM 652 N N . ARG A 1 87 ? -14.294 -18.109 50.477 1.00 91.94 87 ARG A N 1
ATOM 653 C CA . ARG A 1 87 ? -14.941 -18.543 51.723 1.00 91.94 87 ARG A CA 1
ATOM 654 C C . ARG A 1 87 ? -16.459 -18.676 51.586 1.00 91.94 87 ARG A C 1
ATOM 656 O O . ARG A 1 87 ? -17.031 -19.614 52.130 1.00 91.94 87 ARG A O 1
ATOM 663 N N . VAL A 1 88 ? -17.105 -17.761 50.862 1.00 92.31 88 VAL A N 1
ATOM 664 C CA . VAL A 1 88 ? -18.561 -17.800 50.616 1.00 92.31 88 VAL A CA 1
ATOM 665 C C . VAL A 1 88 ? -18.973 -19.040 49.822 1.00 92.31 88 VAL A C 1
ATOM 667 O O . VAL A 1 88 ? -20.033 -19.596 50.081 1.00 92.31 88 VAL A O 1
ATOM 670 N N . ASN A 1 89 ? -18.135 -19.488 48.886 1.00 90.62 89 ASN A N 1
ATOM 671 C CA . ASN A 1 89 ? -18.382 -20.687 48.084 1.00 90.62 89 ASN A CA 1
ATOM 672 C C . ASN A 1 89 ? -17.797 -21.964 48.715 1.00 90.62 89 ASN A C 1
ATOM 674 O O . ASN A 1 89 ? -17.720 -22.987 48.041 1.00 90.62 89 ASN A O 1
ATOM 678 N N . SER A 1 90 ? -17.358 -21.912 49.980 1.00 92.12 90 SER A N 1
ATOM 679 C CA . SER A 1 90 ? -16.694 -23.033 50.666 1.00 92.12 90 SER A CA 1
ATOM 680 C C . SER A 1 90 ? -15.471 -23.570 49.907 1.00 92.12 90 SER A C 1
ATOM 682 O O . SER A 1 90 ? -15.194 -24.766 49.909 1.00 92.12 90 SER A O 1
ATOM 684 N N . LEU A 1 91 ? -14.738 -22.671 49.249 1.00 91.19 91 LEU A N 1
ATOM 685 C CA . LEU A 1 91 ? -13.551 -22.964 48.454 1.00 91.19 91 LEU A CA 1
ATOM 686 C C . LEU A 1 91 ? -12.279 -22.564 49.209 1.00 91.19 91 LEU A C 1
ATOM 688 O O . LEU A 1 91 ? -12.198 -21.483 49.796 1.00 91.19 91 LEU A O 1
ATOM 692 N N . ASP A 1 92 ? -11.259 -23.416 49.152 1.00 91.31 92 ASP A N 1
ATOM 693 C CA . ASP A 1 92 ? -9.916 -23.144 49.667 1.00 91.31 92 ASP A CA 1
ATOM 694 C C . ASP A 1 92 ? -9.071 -22.332 48.664 1.00 91.31 92 ASP A C 1
ATOM 696 O O . ASP A 1 92 ? -9.375 -22.264 47.470 1.00 91.31 92 ASP A O 1
ATOM 700 N N . ARG A 1 93 ? -7.993 -21.698 49.132 1.00 87.62 93 ARG A N 1
ATOM 701 C CA . ARG A 1 93 ? -7.108 -20.885 48.276 1.00 87.62 93 ARG A CA 1
ATOM 702 C C . ARG A 1 93 ? -6.006 -21.689 47.585 1.00 87.62 93 ARG A C 1
ATOM 704 O O . ARG A 1 93 ? -5.371 -21.153 46.682 1.00 87.62 93 ARG A O 1
ATOM 711 N N . GLU A 1 94 ? -5.765 -22.921 48.017 1.00 90.44 94 GLU A N 1
ATOM 712 C CA . GLU A 1 94 ? -4.588 -23.705 47.638 1.00 90.44 94 GLU A CA 1
ATOM 713 C C . GLU A 1 94 ? -4.841 -24.546 46.388 1.00 90.44 94 GLU A C 1
ATOM 715 O O . GLU A 1 94 ? -3.933 -24.734 45.582 1.00 90.44 94 GLU A O 1
ATOM 720 N N . THR A 1 95 ? -6.079 -24.996 46.172 1.00 89.31 95 THR A N 1
ATOM 721 C CA . THR A 1 95 ? -6.442 -25.769 44.986 1.00 89.31 95 THR A CA 1
ATOM 722 C C . THR A 1 95 ? -6.491 -24.880 43.730 1.00 89.31 95 THR A C 1
ATOM 724 O O . THR A 1 95 ? -7.299 -23.939 43.643 1.00 89.31 95 THR A O 1
ATOM 727 N N . PRO A 1 96 ? -5.655 -25.164 42.708 1.00 86.00 96 PRO A N 1
ATOM 728 C CA . PRO A 1 96 ? -5.694 -24.454 41.436 1.00 86.00 96 PRO A CA 1
ATOM 729 C C . PRO A 1 96 ? -7.012 -24.716 40.708 1.00 86.00 96 PRO A C 1
ATOM 731 O O . PRO A 1 96 ? -7.443 -25.859 40.564 1.00 86.00 96 PRO A O 1
ATOM 734 N N . ARG A 1 97 ? -7.647 -23.653 40.213 1.00 87.06 97 ARG A N 1
ATOM 735 C CA . ARG A 1 97 ? -8.915 -23.733 39.477 1.00 87.06 97 ARG A CA 1
ATOM 736 C C . ARG A 1 97 ? -8.777 -22.982 38.156 1.00 87.06 97 ARG A C 1
ATOM 738 O O . ARG A 1 97 ? -8.898 -21.755 38.151 1.00 87.06 97 ARG A O 1
ATOM 745 N N . PRO A 1 98 ? -8.464 -23.671 37.046 1.00 86.19 98 PRO A N 1
ATOM 746 C CA . PRO A 1 98 ? -8.382 -23.017 35.749 1.00 86.19 98 PRO A CA 1
ATOM 747 C C . PRO A 1 98 ? -9.761 -22.475 35.339 1.00 86.19 98 PRO A C 1
ATOM 749 O O . PRO A 1 98 ? -10.789 -23.059 35.697 1.00 86.19 98 PRO A O 1
ATOM 752 N N . PRO A 1 99 ? -9.811 -21.362 34.588 1.00 83.50 99 PRO A N 1
ATOM 753 C CA . PRO A 1 99 ? -11.071 -20.832 34.092 1.00 83.50 99 PRO A CA 1
ATOM 754 C C . PRO A 1 99 ? -11.749 -21.849 33.157 1.00 83.50 99 PRO A C 1
ATOM 756 O O . PRO A 1 99 ? -11.057 -22.579 32.439 1.00 83.50 99 PRO A O 1
ATOM 759 N N . PRO A 1 100 ? -13.093 -21.892 33.111 1.00 87.25 100 PRO A N 1
ATOM 760 C CA . PRO A 1 100 ? -13.810 -22.763 32.189 1.00 87.25 100 PRO A CA 1
ATOM 761 C C . PRO A 1 100 ? -13.381 -22.509 30.732 1.00 87.25 100 PRO A C 1
ATOM 763 O O . PRO A 1 100 ? -13.237 -21.349 30.334 1.00 87.25 100 PRO A O 1
ATOM 766 N N . PRO A 1 101 ? -13.251 -23.552 29.891 1.00 86.69 101 PRO A N 1
ATOM 767 C CA . PRO A 1 101 ? -12.687 -23.434 28.541 1.00 86.69 101 PRO A CA 1
ATOM 768 C C . PRO A 1 101 ? -13.488 -22.526 27.592 1.00 86.69 101 PRO A C 1
ATOM 770 O O . PRO A 1 101 ? -12.971 -22.104 26.563 1.00 86.69 101 PRO A O 1
ATOM 773 N N . LYS A 1 102 ? -14.748 -22.212 27.922 1.00 89.50 102 LYS A N 1
ATOM 774 C CA . LYS A 1 102 ? -15.659 -21.392 27.105 1.00 89.50 102 LYS A CA 1
ATOM 775 C C . LYS A 1 102 ? -15.965 -20.018 27.712 1.00 89.50 102 LYS A C 1
ATOM 777 O O . LYS A 1 102 ? -16.983 -19.417 27.382 1.00 89.50 102 LYS A O 1
ATOM 782 N N . MET A 1 103 ? -15.122 -19.516 28.613 1.00 91.44 103 MET A N 1
ATOM 783 C CA . MET A 1 103 ? -15.323 -18.184 29.183 1.00 91.44 103 MET A CA 1
ATOM 784 C C . MET A 1 103 ? -14.982 -17.096 28.145 1.00 91.44 103 MET A C 1
ATOM 786 O O . MET A 1 103 ? -13.893 -17.140 27.562 1.00 91.44 103 MET A O 1
ATOM 790 N N . PRO A 1 104 ? -15.873 -16.117 27.887 1.00 90.94 104 PRO A N 1
ATOM 791 C CA . PRO A 1 104 ? -15.558 -15.020 26.983 1.00 90.94 104 PRO A CA 1
ATOM 792 C C . PRO A 1 104 ? -14.378 -14.214 27.531 1.00 90.94 104 PRO A C 1
ATOM 794 O O . PRO A 1 104 ? -14.277 -13.955 28.732 1.00 90.94 104 PRO A O 1
ATOM 797 N N . ARG A 1 105 ? -13.477 -13.807 26.634 1.00 89.25 105 ARG A N 1
ATOM 798 C CA . ARG A 1 105 ? -12.385 -12.892 26.983 1.00 89.25 105 ARG A CA 1
ATOM 799 C C . ARG A 1 105 ? -12.944 -11.500 27.252 1.00 89.25 105 ARG A C 1
ATOM 801 O O . ARG A 1 105 ? -14.039 -11.161 26.807 1.00 89.25 105 ARG A O 1
ATOM 808 N N . TYR A 1 106 ? -12.158 -10.686 27.950 1.00 92.38 106 TYR A N 1
ATOM 809 C CA . TYR A 1 106 ? -12.488 -9.282 28.155 1.00 92.38 106 TYR A CA 1
ATOM 810 C C . TYR A 1 106 ? -12.717 -8.581 26.798 1.00 92.38 106 TYR A C 1
ATOM 812 O O . TYR A 1 106 ? -11.806 -8.590 25.962 1.00 92.38 106 TYR A O 1
ATOM 820 N N . PRO A 1 107 ? -13.902 -7.991 26.553 1.00 93.88 107 PRO A N 1
ATOM 821 C CA . PRO A 1 107 ? -14.204 -7.330 25.291 1.00 93.88 107 PRO A CA 1
ATOM 822 C C . PRO A 1 107 ? -13.583 -5.930 25.290 1.00 93.88 107 PRO A C 1
ATOM 824 O O . PRO A 1 107 ? -14.168 -4.969 25.791 1.00 93.88 107 PRO A O 1
ATOM 827 N N . PHE A 1 108 ? -12.369 -5.803 24.757 1.00 94.12 108 PHE A N 1
ATOM 828 C CA . PHE A 1 108 ? -11.744 -4.493 24.583 1.00 94.12 108 PHE A CA 1
ATOM 829 C C . PHE A 1 108 ? -12.604 -3.602 23.673 1.00 94.12 108 PHE A C 1
ATOM 831 O O . PHE A 1 108 ? -13.147 -4.059 22.668 1.00 94.12 108 PHE A O 1
ATOM 838 N N . ASN A 1 109 ? -12.721 -2.315 24.018 1.00 94.00 109 ASN A N 1
ATOM 839 C CA . ASN A 1 109 ? -13.388 -1.348 23.151 1.00 94.00 109 ASN A CA 1
ATOM 840 C C . ASN A 1 109 ? -12.468 -1.021 21.959 1.00 94.00 109 ASN A C 1
ATOM 842 O O . ASN A 1 109 ? -11.424 -0.390 22.132 1.00 94.00 109 ASN A O 1
ATOM 846 N N . HIS A 1 110 ? -12.875 -1.443 20.761 1.00 92.62 110 HIS A N 1
ATOM 847 C CA . HIS A 1 110 ? -12.170 -1.212 19.499 1.00 92.62 110 HIS A CA 1
ATOM 848 C C . HIS A 1 110 ? -12.792 -0.091 18.639 1.00 92.62 110 HIS A C 1
ATOM 850 O O . HIS A 1 110 ? -12.405 0.063 17.484 1.00 92.62 110 HIS A O 1
ATOM 856 N N . GLU A 1 111 ? -13.722 0.710 19.180 1.00 95.38 111 GLU A N 1
ATOM 857 C CA . GLU A 1 111 ? -14.369 1.835 18.474 1.00 95.38 111 GLU A CA 1
ATOM 858 C C . GLU A 1 111 ? -13.358 2.858 17.944 1.00 95.38 111 GLU A C 1
ATOM 860 O O . GLU A 1 111 ? -13.555 3.454 16.886 1.00 95.38 111 GLU A O 1
ATOM 865 N N . LYS A 1 112 ? -12.259 3.071 18.676 1.00 93.56 112 LYS A N 1
ATOM 866 C CA . LYS A 1 112 ? -11.185 3.977 18.270 1.00 93.56 112 LYS A CA 1
ATOM 867 C C . LYS A 1 112 ? -9.962 3.184 17.844 1.00 93.56 112 LYS A C 1
ATOM 869 O O . LYS A 1 112 ? -9.349 2.475 18.641 1.00 93.56 112 LYS A O 1
ATOM 874 N N . LYS A 1 113 ? -9.562 3.367 16.586 1.00 90.75 113 LYS A N 1
ATOM 875 C CA . LYS A 1 113 ? -8.292 2.857 16.073 1.00 90.75 113 LYS A CA 1
ATOM 876 C C . LYS A 1 113 ? -7.172 3.830 16.434 1.00 90.75 113 LYS A C 1
ATOM 878 O O . LYS A 1 113 ? -7.084 4.923 15.883 1.00 90.75 113 LYS A O 1
ATOM 883 N N . TYR A 1 114 ? -6.290 3.414 17.332 1.00 90.75 114 TYR A N 1
ATOM 884 C CA . TYR A 1 114 ? -5.082 4.161 17.680 1.00 90.75 114 TYR A CA 1
ATOM 885 C C . TYR A 1 114 ? -3.944 3.769 16.730 1.00 90.75 114 TYR A C 1
ATOM 887 O O . TYR A 1 114 ? -3.086 2.963 17.075 1.00 90.75 114 TYR A O 1
ATOM 895 N N . TRP A 1 115 ? -3.972 4.296 15.503 1.00 91.69 115 TRP A N 1
ATOM 896 C CA . TRP A 1 115 ? -2.946 4.044 14.485 1.00 91.69 115 TRP A CA 1
ATOM 897 C C . TRP A 1 115 ? -2.511 5.354 13.836 1.00 91.69 115 TRP A C 1
ATOM 899 O O . TRP A 1 115 ? -3.350 6.108 13.345 1.00 91.69 115 TRP A O 1
ATOM 909 N N . ARG A 1 116 ? -1.204 5.617 13.813 1.00 92.88 116 ARG A N 1
ATOM 910 C CA . ARG A 1 116 ? -0.611 6.763 13.121 1.00 92.88 116 ARG A CA 1
ATOM 911 C C . ARG A 1 116 ? 0.524 6.251 12.248 1.00 92.88 116 ARG A C 1
ATOM 913 O O . ARG A 1 116 ? 1.499 5.719 12.766 1.00 92.88 116 ARG A O 1
ATOM 920 N N . GLU A 1 117 ? 0.388 6.416 10.940 1.00 94.56 117 GLU A N 1
ATOM 921 C CA . GLU A 1 117 ? 1.406 6.046 9.954 1.00 94.56 117 GLU A CA 1
ATOM 922 C C . GLU A 1 117 ? 1.703 7.232 9.031 1.00 94.56 117 GLU A C 1
ATOM 924 O O . GLU A 1 117 ? 0.854 8.106 8.845 1.00 94.56 117 GLU A O 1
ATOM 929 N N . SER A 1 118 ? 2.925 7.289 8.493 1.00 94.31 118 SER A N 1
ATOM 930 C CA . SER A 1 118 ? 3.283 8.256 7.451 1.00 94.31 118 SER A CA 1
ATOM 931 C C . SER A 1 118 ? 2.696 7.830 6.106 1.00 94.31 118 SER A C 1
ATOM 933 O O . SER A 1 118 ? 2.425 6.648 5.889 1.00 94.31 118 SER A O 1
ATOM 935 N N . LEU A 1 119 ? 2.557 8.779 5.175 1.00 91.25 119 LEU A N 1
ATOM 936 C CA . LEU A 1 119 ? 2.091 8.478 3.819 1.00 91.25 119 LEU A CA 1
ATOM 937 C C . LEU A 1 119 ? 3.014 7.475 3.108 1.00 91.25 119 LEU A C 1
ATOM 939 O O . LEU A 1 119 ? 2.526 6.576 2.439 1.00 91.25 119 LEU A O 1
ATOM 943 N N . LEU A 1 120 ? 4.330 7.566 3.322 1.00 93.06 120 LEU A N 1
ATOM 944 C CA . LEU A 1 120 ? 5.307 6.647 2.721 1.00 93.06 120 LEU A CA 1
ATOM 945 C C . LEU A 1 120 ? 5.135 5.215 3.225 1.00 93.06 120 LEU A C 1
ATOM 947 O O . LEU A 1 120 ? 5.102 4.273 2.438 1.00 93.06 120 LEU A O 1
ATOM 951 N N . SER A 1 121 ? 4.969 5.061 4.541 1.00 93.25 121 SER A N 1
ATOM 952 C CA . SER A 1 121 ? 4.708 3.759 5.158 1.00 93.25 121 SER A CA 1
ATOM 953 C C . SER A 1 121 ? 3.369 3.189 4.692 1.00 93.25 121 SER A C 1
ATOM 955 O O . SER A 1 121 ? 3.279 2.012 4.340 1.00 93.25 121 SER A O 1
ATOM 957 N N . HIS A 1 122 ? 2.343 4.044 4.613 1.00 92.31 122 HIS A N 1
ATOM 958 C CA . HIS A 1 122 ? 1.049 3.667 4.067 1.00 92.31 122 HIS A CA 1
ATOM 959 C C . HIS A 1 122 ? 1.182 3.170 2.626 1.00 92.31 122 HIS A C 1
ATOM 961 O O . HIS A 1 122 ? 0.800 2.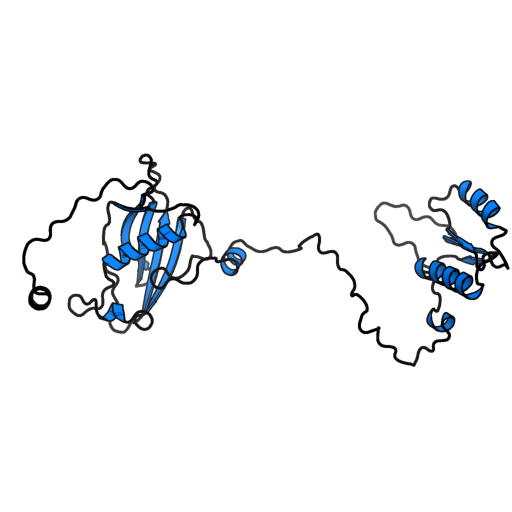037 2.369 1.00 92.31 122 HIS A O 1
ATOM 967 N N . ASN A 1 123 ? 1.770 3.961 1.724 1.00 90.88 123 ASN A N 1
ATOM 968 C CA . ASN A 1 123 ? 1.918 3.642 0.302 1.00 90.88 123 ASN A CA 1
ATOM 969 C C . ASN A 1 123 ? 2.722 2.360 0.067 1.00 90.88 123 ASN A C 1
ATOM 971 O O . ASN A 1 123 ? 2.343 1.550 -0.775 1.00 90.88 123 ASN A O 1
ATOM 975 N N . PHE A 1 124 ? 3.796 2.146 0.832 1.00 89.81 124 PHE A N 1
ATOM 976 C CA . PHE A 1 124 ? 4.566 0.903 0.783 1.00 89.81 124 PHE A CA 1
ATOM 977 C C . PHE A 1 124 ? 3.713 -0.308 1.181 1.00 89.81 124 PHE A C 1
ATOM 979 O O . PHE A 1 124 ? 3.726 -1.340 0.514 1.00 89.81 124 PHE A O 1
ATOM 986 N N . ARG A 1 125 ? 2.929 -0.179 2.259 1.00 89.75 125 ARG A N 1
ATOM 987 C CA . ARG A 1 125 ? 2.077 -1.257 2.781 1.00 89.75 125 ARG A CA 1
ATOM 988 C C . ARG A 1 125 ? 0.813 -1.486 1.945 1.00 89.75 125 ARG A C 1
ATOM 990 O O . ARG A 1 125 ? 0.308 -2.605 1.916 1.00 89.75 125 ARG A O 1
ATOM 997 N N . SER A 1 126 ? 0.262 -0.442 1.327 1.00 87.31 126 SER A N 1
ATOM 998 C CA . SER A 1 126 ? -1.025 -0.449 0.618 1.00 87.31 126 SER A CA 1
ATOM 999 C C . SER A 1 126 ? -0.891 -0.489 -0.905 1.00 87.31 126 SER A C 1
ATOM 1001 O O . SER A 1 126 ? -1.885 -0.316 -1.614 1.00 87.31 126 SER A O 1
ATOM 1003 N N . GLN A 1 127 ? 0.313 -0.750 -1.424 1.00 82.25 127 GLN A N 1
ATOM 1004 C CA . GLN A 1 127 ? 0.569 -0.817 -2.857 1.00 82.25 127 GLN A CA 1
ATOM 1005 C C . GLN A 1 127 ? -0.350 -1.847 -3.538 1.00 82.25 127 GLN A C 1
ATOM 1007 O O . GLN A 1 127 ? -0.255 -3.053 -3.319 1.00 82.25 127 GLN A O 1
ATOM 1012 N N . SER A 1 128 ? -1.253 -1.360 -4.391 1.00 78.44 128 SER A N 1
ATOM 1013 C CA . SER A 1 128 ? -2.275 -2.183 -5.049 1.00 78.44 128 SER A CA 1
ATOM 1014 C C . SER A 1 128 ? -1.772 -2.901 -6.304 1.00 78.44 128 SER A C 1
ATOM 1016 O O . SER A 1 128 ? -2.297 -3.952 -6.677 1.00 78.44 128 SER A O 1
ATOM 1018 N N . ALA A 1 129 ? -0.762 -2.336 -6.970 1.00 81.12 129 ALA A N 1
ATOM 1019 C CA . ALA A 1 129 ? -0.175 -2.886 -8.184 1.00 81.12 129 ALA A CA 1
ATOM 1020 C C . ALA A 1 129 ? 1.000 -3.810 -7.848 1.00 81.12 129 ALA A C 1
ATOM 1022 O O . ALA A 1 129 ? 1.953 -3.399 -7.179 1.00 81.12 129 ALA A O 1
ATOM 1023 N N . ARG A 1 130 ? 0.945 -5.045 -8.358 1.00 86.75 130 ARG A N 1
ATOM 1024 C CA . ARG A 1 130 ? 2.083 -5.972 -8.333 1.00 86.75 130 ARG A CA 1
ATOM 1025 C C . ARG A 1 130 ? 3.233 -5.411 -9.172 1.00 86.75 130 ARG A C 1
ATOM 1027 O O . ARG A 1 130 ? 3.005 -4.599 -10.070 1.00 86.75 130 ARG A O 1
ATOM 1034 N N . ARG A 1 131 ? 4.454 -5.879 -8.895 1.00 91.50 131 ARG A N 1
ATOM 1035 C CA . ARG A 1 131 ? 5.614 -5.620 -9.755 1.00 91.50 131 ARG A CA 1
ATOM 1036 C C . ARG A 1 131 ? 5.265 -6.019 -11.192 1.00 91.50 131 ARG A C 1
ATOM 1038 O O . ARG A 1 131 ? 4.807 -7.135 -11.416 1.00 91.50 131 ARG A O 1
ATOM 1045 N N . HIS A 1 132 ? 5.476 -5.104 -12.129 1.00 93.38 132 HIS A N 1
ATOM 1046 C CA . HIS A 1 132 ? 5.308 -5.339 -13.560 1.00 93.38 132 HIS A CA 1
ATOM 1047 C C . HIS A 1 132 ? 6.675 -5.556 -14.215 1.00 93.38 132 HIS A C 1
ATOM 1049 O O . HIS A 1 132 ? 7.626 -4.845 -13.881 1.00 93.38 132 HIS A O 1
ATOM 1055 N N . ASP A 1 133 ? 6.771 -6.473 -15.173 1.00 92.88 133 ASP A N 1
ATOM 1056 C CA . ASP A 1 133 ? 8.055 -6.895 -15.752 1.00 92.88 133 ASP A CA 1
ATOM 1057 C C . ASP A 1 133 ? 8.803 -5.756 -16.451 1.00 92.88 133 ASP A C 1
ATOM 1059 O O . ASP A 1 133 ? 10.017 -5.687 -16.369 1.00 92.88 133 ASP A O 1
ATOM 1063 N N . LEU A 1 134 ? 8.087 -4.812 -17.070 1.00 93.31 134 LEU A N 1
ATOM 1064 C CA . LEU A 1 134 ? 8.697 -3.649 -17.733 1.00 93.31 134 LEU A CA 1
ATOM 1065 C C . LEU A 1 134 ? 8.684 -2.355 -16.907 1.00 93.31 134 LEU A C 1
ATOM 1067 O O . LEU A 1 134 ? 9.520 -1.489 -17.116 1.00 93.31 134 LEU A O 1
ATOM 1071 N N . LEU A 1 135 ? 7.726 -2.191 -15.988 1.00 93.31 135 LEU A N 1
ATOM 1072 C CA . LEU A 1 135 ? 7.543 -0.931 -15.241 1.00 93.31 135 LEU A CA 1
ATOM 1073 C C . LEU A 1 135 ? 8.101 -0.998 -13.832 1.00 93.31 135 LEU A C 1
ATOM 1075 O O . LEU A 1 135 ? 8.450 0.016 -13.245 1.00 93.31 135 LEU A O 1
ATOM 1079 N N . GLY A 1 136 ? 8.139 -2.197 -13.263 1.00 94.19 136 GLY A N 1
ATOM 1080 C CA . GLY A 1 136 ? 8.587 -2.433 -11.903 1.00 94.19 136 GLY A CA 1
ATOM 1081 C C . GLY A 1 136 ? 7.515 -2.076 -10.910 1.00 94.19 136 GLY A C 1
ATOM 1082 O O . GLY A 1 136 ? 6.376 -2.535 -11.023 1.00 94.19 136 GLY A O 1
ATOM 1083 N N . VAL A 1 137 ? 7.910 -1.315 -9.903 1.00 93.81 137 VAL A N 1
ATOM 1084 C CA . VAL A 1 137 ? 7.056 -0.941 -8.783 1.00 93.81 137 VAL A CA 1
ATOM 1085 C C . VAL A 1 137 ? 6.804 0.556 -8.802 1.00 93.81 137 VAL A C 1
ATOM 1087 O O . VAL A 1 137 ? 7.622 1.339 -9.283 1.00 93.81 137 VAL A O 1
ATOM 1090 N N . ARG A 1 138 ? 5.651 0.956 -8.270 1.00 93.38 138 ARG A N 1
ATOM 1091 C CA . ARG A 1 138 ? 5.348 2.368 -8.041 1.00 93.38 138 ARG A CA 1
ATOM 1092 C C . ARG A 1 138 ? 6.331 2.931 -7.017 1.00 93.38 138 ARG A C 1
ATOM 1094 O O . ARG A 1 138 ? 6.732 2.218 -6.098 1.00 93.38 138 ARG A O 1
ATOM 1101 N N . SER A 1 139 ? 6.702 4.199 -7.168 1.00 92.44 139 SER A N 1
ATOM 1102 C CA . SER A 1 139 ? 7.499 4.894 -6.155 1.00 92.44 139 SER A CA 1
ATOM 1103 C C . SER A 1 139 ? 6.760 4.920 -4.813 1.00 92.44 139 SER A C 1
ATOM 1105 O O . SER A 1 139 ? 5.531 5.011 -4.777 1.00 92.44 139 SER A O 1
ATOM 1107 N N . ILE A 1 140 ? 7.508 4.861 -3.709 1.00 91.88 140 ILE A N 1
ATOM 1108 C CA . ILE A 1 140 ? 6.957 4.969 -2.350 1.00 91.88 140 ILE A CA 1
ATOM 1109 C C . ILE A 1 140 ? 6.306 6.341 -2.114 1.00 91.88 140 ILE A C 1
ATOM 1111 O O . ILE A 1 140 ? 5.270 6.450 -1.453 1.00 91.88 140 ILE A O 1
ATOM 1115 N N . ASP A 1 141 ? 6.857 7.369 -2.759 1.00 91.69 141 ASP A N 1
ATOM 1116 C CA . ASP A 1 141 ? 6.332 8.733 -2.820 1.00 91.69 141 ASP A CA 1
ATOM 1117 C C . ASP A 1 141 ? 5.211 8.842 -3.872 1.00 91.69 141 ASP A C 1
ATOM 1119 O O . ASP A 1 141 ? 5.191 9.750 -4.702 1.00 91.69 141 ASP A O 1
ATOM 1123 N N . TRP A 1 142 ? 4.301 7.861 -3.906 1.00 91.31 142 TRP A N 1
ATOM 1124 C CA . TRP A 1 142 ? 3.264 7.767 -4.929 1.00 91.31 142 TRP A CA 1
ATOM 1125 C C . TRP A 1 142 ? 2.372 9.013 -4.953 1.00 91.31 142 TRP A C 1
ATOM 1127 O O . TRP A 1 142 ? 1.636 9.292 -4.003 1.00 91.31 142 TRP A O 1
ATOM 1137 N N . ASN A 1 143 ? 2.394 9.712 -6.087 1.00 90.38 143 ASN A N 1
ATOM 1138 C CA . ASN A 1 143 ? 1.508 10.818 -6.415 1.00 90.38 143 ASN A CA 1
ATOM 1139 C C . ASN A 1 143 ? 0.925 10.577 -7.819 1.00 90.38 143 ASN A C 1
ATOM 1141 O O . ASN A 1 143 ? 1.684 10.607 -8.780 1.00 90.38 143 ASN A O 1
ATOM 1145 N N . PRO A 1 144 ? -0.392 10.366 -7.988 1.00 87.44 144 PRO A N 1
ATOM 1146 C CA . PRO A 1 144 ? -0.977 10.094 -9.303 1.00 87.44 144 PRO A CA 1
ATOM 1147 C C . PRO A 1 144 ? -0.853 11.258 -10.304 1.00 87.44 144 PRO A C 1
ATOM 1149 O O . PRO A 1 144 ? -0.951 11.020 -11.503 1.00 87.44 144 PRO A O 1
ATOM 1152 N N . GLN A 1 145 ? -0.625 12.497 -9.848 1.00 87.25 145 GLN A N 1
ATOM 1153 C CA . GLN A 1 145 ? -0.430 13.655 -10.735 1.00 87.25 145 GLN A CA 1
ATOM 1154 C C . GLN A 1 145 ? 0.982 13.722 -11.334 1.00 87.25 145 GLN A C 1
ATOM 1156 O O . GLN A 1 145 ? 1.173 14.298 -12.403 1.00 87.25 145 GLN A O 1
ATOM 1161 N N . VAL A 1 146 ? 1.961 13.146 -10.632 1.00 91.44 146 VAL A N 1
ATOM 1162 C CA . VAL A 1 146 ? 3.359 13.003 -11.061 1.00 91.44 146 VAL A CA 1
ATOM 1163 C C . VAL A 1 146 ? 3.765 11.571 -10.740 1.00 91.44 146 VAL A C 1
ATOM 1165 O O . VAL A 1 146 ? 4.548 11.298 -9.830 1.00 91.44 146 VAL A O 1
ATOM 1168 N N . ALA A 1 147 ? 3.121 10.638 -11.430 1.00 93.31 147 ALA A N 1
ATOM 1169 C CA . ALA A 1 147 ? 3.235 9.224 -11.151 1.00 93.31 147 ALA A CA 1
ATOM 1170 C C . ALA A 1 147 ? 4.610 8.721 -11.565 1.00 93.31 147 ALA A C 1
ATOM 1172 O O . ALA A 1 147 ? 5.097 9.056 -12.643 1.00 93.31 147 ALA A O 1
ATOM 1173 N N . GLN A 1 148 ? 5.234 7.917 -10.710 1.00 95.12 148 GLN A N 1
ATOM 1174 C CA . GLN A 1 148 ? 6.574 7.406 -10.955 1.00 95.12 148 GLN A CA 1
ATOM 1175 C C . GLN A 1 148 ? 6.649 5.912 -10.689 1.00 95.12 148 GLN A C 1
ATOM 1177 O O . GLN A 1 148 ? 6.107 5.409 -9.699 1.00 95.12 148 GLN A O 1
ATOM 1182 N N . TRP A 1 149 ? 7.386 5.228 -11.552 1.00 96.25 149 TRP A N 1
ATOM 1183 C CA . TRP A 1 149 ? 7.738 3.827 -11.413 1.00 96.25 149 TRP A CA 1
ATOM 1184 C C . TRP A 1 149 ? 9.248 3.675 -11.481 1.00 96.25 149 TRP A C 1
ATOM 1186 O O . TRP A 1 149 ? 9.914 4.402 -12.217 1.00 96.25 149 TRP A O 1
ATOM 1196 N N . ARG A 1 150 ? 9.772 2.727 -10.708 1.00 95.44 150 ARG A N 1
ATOM 1197 C CA . ARG A 1 150 ? 11.189 2.361 -10.699 1.00 95.44 150 ARG A CA 1
ATOM 1198 C C . ARG A 1 150 ? 11.321 0.872 -10.972 1.00 95.44 150 ARG A C 1
ATOM 1200 O O . ARG A 1 150 ? 10.589 0.057 -10.398 1.00 95.44 150 ARG A O 1
ATOM 1207 N N . HIS A 1 151 ? 12.271 0.519 -11.827 1.00 95.81 151 HIS A N 1
ATOM 1208 C CA . HIS A 1 151 ? 12.545 -0.863 -12.193 1.00 95.81 151 HIS A CA 1
ATOM 1209 C C . HIS A 1 151 ? 14.045 -1.077 -12.406 1.00 95.81 151 HIS A C 1
ATOM 1211 O O . HIS A 1 151 ? 14.706 -0.247 -13.014 1.00 95.81 151 HIS A O 1
ATOM 1217 N N . ILE A 1 152 ? 14.573 -2.220 -11.965 1.00 95.06 152 ILE A N 1
ATOM 1218 C CA . ILE A 1 152 ? 15.916 -2.688 -12.334 1.00 95.06 152 ILE A CA 1
ATOM 1219 C C . ILE A 1 152 ? 15.743 -3.800 -13.364 1.00 95.06 152 ILE A C 1
ATOM 1221 O O . ILE A 1 152 ? 15.341 -4.903 -12.996 1.00 95.06 152 ILE A O 1
ATOM 1225 N N . LEU A 1 153 ? 15.951 -3.484 -14.644 1.00 93.88 153 LEU A N 1
ATOM 1226 C CA . LEU A 1 153 ? 15.715 -4.402 -15.756 1.00 93.88 153 LEU A CA 1
ATOM 1227 C C . LEU A 1 153 ? 16.865 -5.388 -15.752 1.00 93.88 153 LEU A C 1
ATOM 1229 O O . LEU A 1 153 ? 18.009 -4.956 -15.845 1.00 93.88 153 LEU A O 1
ATOM 1233 N N . ARG A 1 154 ? 16.582 -6.686 -15.635 1.00 94.06 154 ARG A N 1
ATOM 1234 C CA . ARG A 1 154 ? 17.610 -7.732 -15.599 1.00 94.06 154 ARG A CA 1
ATOM 1235 C C . ARG A 1 154 ? 17.440 -8.701 -16.751 1.00 94.06 154 ARG A C 1
ATOM 1237 O O . ARG A 1 154 ? 16.363 -9.270 -16.928 1.00 94.06 154 ARG A O 1
ATOM 1244 N N . LEU A 1 155 ? 18.527 -8.985 -17.465 1.00 92.69 155 LEU A N 1
ATOM 1245 C CA . LEU A 1 155 ? 18.515 -9.963 -18.561 1.00 92.69 155 LEU A CA 1
ATOM 1246 C C . LEU A 1 155 ? 18.158 -11.381 -18.085 1.00 92.69 155 LEU A C 1
ATOM 1248 O O . LEU A 1 155 ? 17.589 -12.163 -18.845 1.00 92.69 155 LEU A O 1
ATOM 1252 N N . GLY A 1 156 ? 18.461 -11.713 -16.826 1.00 91.81 156 GLY A N 1
ATOM 1253 C CA . GLY A 1 156 ? 18.073 -12.987 -16.214 1.00 91.81 156 GLY A CA 1
ATOM 1254 C C . GLY A 1 156 ? 16.564 -13.137 -15.987 1.00 91.81 156 GLY A C 1
ATOM 1255 O O . GLY A 1 156 ? 16.052 -14.249 -16.056 1.00 91.81 156 GLY A O 1
ATOM 1256 N N . GLU A 1 157 ? 15.847 -12.034 -15.755 1.00 92.56 157 GLU A N 1
ATOM 1257 C CA . GLU A 1 157 ? 14.393 -12.041 -15.531 1.00 92.56 157 GLU A CA 1
ATOM 1258 C C . GLU A 1 157 ? 13.610 -11.922 -16.846 1.00 92.56 157 GLU A C 1
ATOM 1260 O O . GLU A 1 157 ? 12.468 -12.366 -16.931 1.00 92.56 157 GLU A O 1
ATOM 1265 N N . MET A 1 158 ? 14.230 -11.357 -17.887 1.00 92.19 158 MET A N 1
ATOM 1266 C CA . MET A 1 158 ? 13.605 -11.107 -19.185 1.00 92.19 158 MET A CA 1
ATOM 1267 C C . MET A 1 158 ? 14.481 -11.640 -20.330 1.00 92.19 158 MET A C 1
ATOM 1269 O O . MET A 1 158 ? 15.092 -10.852 -21.057 1.00 92.19 158 MET A O 1
ATOM 1273 N N . PRO A 1 159 ? 14.553 -12.973 -20.527 1.00 92.25 159 PRO A N 1
ATOM 1274 C CA . PRO A 1 159 ? 15.482 -13.579 -21.483 1.00 92.25 159 PRO A CA 1
ATOM 1275 C C . PRO A 1 159 ? 15.301 -13.092 -22.923 1.00 92.25 159 PRO A C 1
ATOM 1277 O O . PRO A 1 159 ? 16.285 -12.994 -23.648 1.00 92.25 159 PRO A O 1
ATOM 1280 N N . TRP A 1 160 ? 14.074 -12.730 -23.309 1.00 93.25 160 TRP A N 1
ATOM 1281 C CA . TRP A 1 160 ? 13.738 -12.225 -24.644 1.00 93.25 160 TRP A CA 1
ATOM 1282 C C . TRP A 1 160 ? 14.455 -10.916 -25.003 1.00 93.25 160 TRP A C 1
ATOM 1284 O O . TRP A 1 160 ? 14.618 -10.612 -26.182 1.00 93.25 160 TRP A O 1
ATOM 1294 N N . LEU A 1 161 ? 14.927 -10.139 -24.017 1.00 92.81 161 LEU A N 1
ATOM 1295 C CA . LEU A 1 161 ? 15.722 -8.939 -24.293 1.00 92.81 161 LEU A CA 1
ATOM 1296 C C . LEU A 1 161 ? 17.033 -9.282 -25.002 1.00 92.81 161 LEU A C 1
ATOM 1298 O O . LEU A 1 161 ? 17.520 -8.475 -25.785 1.00 92.81 161 LEU A O 1
ATOM 1302 N N . ARG A 1 162 ? 17.577 -10.487 -24.782 1.00 92.06 162 ARG A N 1
ATOM 1303 C CA . ARG A 1 162 ? 18.827 -10.936 -25.410 1.00 92.06 162 ARG A CA 1
ATOM 1304 C C . ARG A 1 162 ? 18.725 -11.061 -26.927 1.00 92.06 162 ARG A C 1
ATOM 1306 O O . ARG A 1 162 ? 19.762 -11.019 -27.582 1.00 92.06 162 ARG A O 1
ATOM 1313 N N . ASP A 1 163 ? 17.519 -11.189 -27.470 1.00 92.06 163 ASP A N 1
ATOM 1314 C CA . ASP A 1 163 ? 17.304 -11.358 -28.907 1.00 92.06 163 ASP A CA 1
ATOM 1315 C C . ASP A 1 163 ? 17.263 -10.015 -29.649 1.00 92.06 163 ASP A C 1
ATOM 1317 O O . ASP A 1 163 ? 17.499 -9.963 -30.856 1.00 92.06 163 ASP A O 1
ATOM 1321 N N . HIS A 1 164 ? 17.026 -8.905 -28.941 1.00 92.75 164 HIS A N 1
ATOM 1322 C CA . HIS A 1 164 ? 17.032 -7.574 -29.538 1.00 92.75 164 HIS A CA 1
ATOM 1323 C C . HIS A 1 164 ? 18.437 -6.961 -29.488 1.00 92.75 164 HIS A C 1
ATOM 1325 O O . HIS A 1 164 ? 18.810 -6.245 -28.552 1.00 92.75 164 HIS A O 1
ATOM 1331 N N . LYS A 1 165 ? 19.228 -7.270 -30.520 1.00 90.94 165 LYS A N 1
ATOM 1332 C CA . LYS A 1 165 ? 20.603 -6.788 -30.672 1.00 90.94 165 LYS A CA 1
ATOM 1333 C C . LYS A 1 165 ? 20.740 -5.805 -31.823 1.00 90.94 165 LYS A C 1
ATOM 1335 O O . LYS A 1 165 ? 20.247 -6.058 -32.918 1.00 90.94 165 LYS A O 1
ATOM 1340 N N . ILE A 1 166 ? 21.471 -4.723 -31.582 1.00 88.75 166 ILE A N 1
ATOM 1341 C CA . ILE A 1 166 ? 21.845 -3.732 -32.596 1.00 88.75 166 ILE A CA 1
ATOM 1342 C C . ILE A 1 166 ? 23.363 -3.582 -32.525 1.00 88.75 166 ILE A C 1
ATOM 1344 O O . ILE A 1 166 ? 23.899 -3.349 -31.445 1.00 88.75 166 ILE A O 1
ATOM 1348 N N . ALA A 1 167 ? 24.057 -3.771 -33.652 1.00 86.31 167 ALA A N 1
ATOM 1349 C CA . ALA A 1 167 ? 25.525 -3.748 -33.724 1.00 86.31 167 ALA A CA 1
ATOM 1350 C C . ALA A 1 167 ? 26.219 -4.653 -32.673 1.00 86.31 167 ALA A C 1
ATOM 1352 O O . ALA A 1 167 ? 27.256 -4.312 -32.115 1.00 86.31 167 ALA A O 1
ATOM 1353 N N . GLY A 1 168 ? 25.619 -5.813 -32.369 1.00 86.31 168 GLY A N 1
ATOM 1354 C CA . GLY A 1 168 ? 26.140 -6.780 -31.392 1.00 86.31 168 GLY A CA 1
ATOM 1355 C C . GLY A 1 168 ? 25.826 -6.473 -29.921 1.00 86.31 168 GLY A C 1
ATOM 1356 O O . GLY A 1 168 ? 25.961 -7.369 -29.086 1.00 86.31 168 GLY A O 1
ATOM 1357 N N . GLU A 1 169 ? 25.339 -5.273 -29.599 1.00 89.38 169 GLU A N 1
ATOM 1358 C CA . GLU A 1 169 ? 24.933 -4.886 -28.244 1.00 89.38 169 GLU A CA 1
ATOM 1359 C C . GLU A 1 169 ? 23.465 -5.235 -27.983 1.00 89.38 169 GLU A C 1
ATOM 1361 O O . GLU A 1 169 ? 22.613 -5.089 -28.861 1.00 89.38 169 GLU A O 1
ATOM 1366 N N . ILE A 1 170 ? 23.149 -5.672 -26.759 1.00 92.75 170 ILE A N 1
ATOM 1367 C CA . ILE A 1 170 ? 21.759 -5.860 -26.331 1.00 92.75 170 ILE A CA 1
ATOM 1368 C C . ILE A 1 170 ? 21.178 -4.484 -26.003 1.00 92.75 170 ILE A C 1
ATOM 1370 O O . ILE A 1 170 ? 21.631 -3.806 -25.076 1.00 92.75 170 ILE A O 1
ATOM 1374 N N . VAL A 1 171 ? 20.158 -4.086 -26.758 1.00 93.25 171 VAL A N 1
ATOM 1375 C CA . VAL A 1 171 ? 19.502 -2.782 -26.630 1.00 93.25 171 VAL A CA 1
ATOM 1376 C C . VAL A 1 171 ? 18.040 -3.010 -26.293 1.00 93.25 171 VAL A C 1
ATOM 1378 O O . VAL A 1 171 ? 17.391 -3.874 -26.875 1.00 93.25 171 VAL A O 1
ATOM 1381 N N . PHE A 1 172 ? 17.487 -2.236 -25.369 1.00 94.56 172 PHE A N 1
ATOM 1382 C CA . PHE A 1 172 ? 16.061 -2.296 -25.087 1.00 94.56 172 PHE A CA 1
ATOM 1383 C C . PHE A 1 172 ? 15.255 -1.834 -26.317 1.00 94.56 172 PHE A C 1
ATOM 1385 O O . PHE A 1 172 ? 15.543 -0.764 -26.865 1.00 94.56 172 PHE A O 1
ATOM 1392 N N . PRO A 1 173 ? 14.245 -2.595 -26.775 1.00 94.94 173 PRO A N 1
ATOM 1393 C CA . PRO A 1 173 ? 13.510 -2.230 -27.980 1.00 94.94 173 PRO A CA 1
ATOM 1394 C C . PRO A 1 173 ? 12.769 -0.902 -27.832 1.00 94.94 173 PRO A C 1
ATOM 1396 O O . PRO A 1 173 ? 12.127 -0.653 -26.812 1.00 94.94 173 PRO A O 1
ATOM 1399 N N . GLY A 1 174 ? 12.725 -0.103 -28.903 1.00 92.56 174 GLY A N 1
ATOM 1400 C CA . GLY A 1 174 ? 11.909 1.119 -28.940 1.00 92.56 174 GLY A CA 1
ATOM 1401 C C . GLY A 1 174 ? 10.417 0.844 -28.704 1.00 92.56 174 GLY A C 1
ATOM 1402 O O . GLY A 1 174 ? 9.738 1.598 -28.009 1.00 92.56 174 GLY A O 1
ATOM 1403 N N . ALA A 1 175 ? 9.919 -0.301 -29.184 1.00 93.69 175 ALA A N 1
ATOM 1404 C CA . ALA A 1 175 ? 8.569 -0.777 -28.878 1.00 93.69 175 ALA A CA 1
ATOM 1405 C C . ALA A 1 175 ? 8.357 -1.031 -27.373 1.00 93.69 175 ALA A C 1
ATOM 1407 O O . ALA A 1 175 ? 7.251 -0.857 -26.868 1.00 93.69 175 ALA A O 1
ATOM 1408 N N . GLY A 1 176 ? 9.414 -1.380 -26.634 1.00 94.62 176 GLY A N 1
ATOM 1409 C CA . GLY A 1 176 ? 9.376 -1.530 -25.183 1.00 94.62 176 GLY A CA 1
ATOM 1410 C C . GLY A 1 176 ? 9.040 -0.219 -24.472 1.00 94.62 176 GLY A C 1
ATOM 1411 O O . GLY A 1 176 ? 8.235 -0.234 -23.543 1.00 94.62 176 GLY A O 1
ATOM 1412 N N . TYR A 1 177 ? 9.558 0.923 -24.946 1.00 95.69 177 TYR A N 1
ATOM 1413 C CA . TYR A 1 177 ? 9.206 2.243 -24.400 1.00 95.69 177 TYR A CA 1
ATOM 1414 C C . TYR A 1 177 ? 7.713 2.529 -24.544 1.00 95.69 177 TYR A C 1
ATOM 1416 O O . TYR A 1 177 ? 7.065 3.002 -23.611 1.00 95.69 177 TYR A O 1
ATOM 1424 N N . VAL A 1 178 ? 7.152 2.178 -25.702 1.00 95.06 178 VAL A N 1
ATOM 1425 C CA . VAL A 1 178 ? 5.720 2.320 -25.974 1.00 95.06 178 VAL A CA 1
ATOM 1426 C C . VAL A 1 178 ? 4.900 1.432 -25.040 1.00 95.06 178 VAL A C 1
ATOM 1428 O O . VAL A 1 178 ? 3.925 1.896 -24.452 1.00 95.06 178 VAL A O 1
ATOM 1431 N N . VAL A 1 179 ? 5.307 0.174 -24.849 1.00 95.06 179 VAL A N 1
ATOM 1432 C CA . VAL A 1 179 ? 4.628 -0.744 -23.922 1.00 95.06 179 VAL A CA 1
ATOM 1433 C C . VAL A 1 179 ? 4.700 -0.226 -22.484 1.00 95.06 179 VAL A C 1
ATOM 1435 O O . VAL A 1 179 ? 3.695 -0.266 -21.778 1.00 95.06 179 VAL A O 1
ATOM 1438 N N . MET A 1 180 ? 5.839 0.325 -22.051 1.00 96.19 180 MET A N 1
ATOM 1439 C CA . MET A 1 180 ? 5.957 0.965 -20.739 1.00 96.19 180 MET A CA 1
ATOM 1440 C C . MET A 1 180 ? 4.965 2.131 -20.596 1.00 96.19 180 MET A C 1
ATOM 1442 O O . MET A 1 180 ? 4.206 2.179 -19.628 1.00 96.19 180 MET A O 1
ATOM 1446 N N . ALA A 1 181 ? 4.887 3.037 -21.570 1.00 95.06 181 ALA A N 1
ATOM 1447 C CA . ALA A 1 181 ? 3.912 4.131 -21.546 1.00 95.06 181 ALA A CA 1
ATOM 1448 C C . ALA A 1 181 ? 2.455 3.616 -21.476 1.00 95.06 181 ALA A C 1
ATOM 1450 O O . ALA A 1 181 ? 1.652 4.084 -20.669 1.00 95.06 181 ALA A O 1
ATOM 1451 N N . VAL A 1 182 ? 2.119 2.592 -22.263 1.00 93.19 182 VAL A N 1
ATOM 1452 C CA . VAL A 1 182 ? 0.785 1.967 -22.284 1.00 93.19 182 VAL A CA 1
ATOM 1453 C C . VAL A 1 182 ? 0.417 1.344 -20.936 1.00 93.19 182 VAL A C 1
ATOM 1455 O O . VAL A 1 182 ? -0.668 1.597 -20.408 1.00 93.19 182 VAL A O 1
ATOM 1458 N N . GLU A 1 183 ? 1.299 0.527 -20.368 1.00 93.06 183 GLU A N 1
ATOM 1459 C CA . GLU A 1 183 ? 1.026 -0.179 -19.115 1.00 93.06 183 GLU A CA 1
ATOM 1460 C C . GLU A 1 183 ? 0.974 0.781 -17.918 1.00 93.06 183 GLU A C 1
ATOM 1462 O O . GLU A 1 183 ? 0.209 0.571 -16.974 1.00 93.06 183 GLU A O 1
ATOM 1467 N N . SER A 1 184 ? 1.731 1.879 -17.965 1.00 92.94 184 SER A N 1
ATOM 1468 C CA . SER A 1 184 ? 1.699 2.902 -16.918 1.00 92.94 184 SER A CA 1
ATOM 1469 C C . SER A 1 184 ? 0.408 3.718 -16.982 1.00 92.94 184 SER A C 1
ATOM 1471 O O . SER A 1 184 ? -0.220 3.931 -15.942 1.00 92.94 184 SER A O 1
ATOM 1473 N N . LEU A 1 185 ? -0.082 4.053 -18.183 1.00 91.00 185 LEU A N 1
ATOM 1474 C CA . LEU A 1 185 ? -1.409 4.649 -18.358 1.00 91.00 185 LEU A CA 1
ATOM 1475 C C . LEU A 1 185 ? -2.518 3.727 -17.829 1.00 91.00 185 LEU A C 1
ATOM 1477 O O . LEU A 1 185 ? -3.380 4.184 -17.083 1.00 91.00 185 LEU A O 1
ATOM 1481 N N . LYS A 1 186 ? -2.482 2.424 -18.139 1.00 88.75 186 LYS A N 1
ATOM 1482 C CA . LYS A 1 186 ? -3.457 1.449 -17.605 1.00 88.75 186 LYS A CA 1
ATOM 1483 C C . LYS A 1 186 ? -3.458 1.379 -16.078 1.00 88.75 186 LYS A C 1
ATOM 1485 O O . LYS A 1 186 ? -4.490 1.110 -15.475 1.00 88.75 186 LYS A O 1
ATOM 1490 N N . GLN A 1 187 ? -2.305 1.591 -15.446 1.00 89.12 187 GLN A N 1
ATOM 1491 C CA . GLN A 1 187 ? -2.189 1.630 -13.990 1.00 89.12 187 GLN A CA 1
ATOM 1492 C C . GLN A 1 187 ? -2.735 2.923 -13.361 1.00 89.12 187 GLN A C 1
ATOM 1494 O O . GLN A 1 187 ? -3.033 2.909 -12.161 1.00 89.12 187 GLN A O 1
ATOM 1499 N N . LEU A 1 188 ? -2.834 4.009 -14.133 1.00 87.50 188 LEU A N 1
ATOM 1500 C CA . LEU A 1 188 ? -3.369 5.303 -13.698 1.00 87.50 188 LEU A CA 1
ATOM 1501 C C . LEU A 1 188 ? -4.856 5.467 -13.970 1.00 87.50 188 LEU A C 1
ATOM 1503 O O . LEU A 1 188 ? -5.559 6.042 -13.143 1.00 87.50 188 LEU A O 1
ATOM 1507 N N . VAL A 1 189 ? -5.331 4.978 -15.113 1.00 82.38 189 VAL A N 1
ATOM 1508 C CA . VAL A 1 189 ? -6.752 5.008 -15.442 1.00 82.38 189 VAL A CA 1
ATOM 1509 C C . VAL A 1 189 ? -7.483 4.084 -14.471 1.00 82.38 189 VAL A C 1
ATOM 1511 O O . VAL A 1 189 ? -7.124 2.917 -14.301 1.00 82.38 189 VAL A O 1
ATOM 1514 N N . GLU A 1 190 ? -8.499 4.617 -13.795 1.00 68.25 190 GLU A N 1
ATOM 1515 C CA . GLU A 1 190 ? -9.324 3.827 -12.889 1.00 68.25 190 GLU A CA 1
ATOM 1516 C C . GLU A 1 190 ? -9.927 2.626 -13.626 1.00 68.25 190 GLU A C 1
ATOM 1518 O O . GLU A 1 190 ? -10.375 2.731 -14.769 1.00 68.25 190 GLU A O 1
ATOM 1523 N N . ARG A 1 191 ? -9.998 1.472 -12.948 1.00 60.47 191 ARG A N 1
ATOM 1524 C CA . ARG A 1 191 ? -10.549 0.224 -13.515 1.00 60.47 191 ARG A CA 1
ATOM 1525 C C . ARG A 1 191 ? -12.003 0.348 -14.007 1.00 60.47 191 ARG A C 1
ATOM 1527 O O . ARG A 1 191 ? -12.493 -0.569 -14.655 1.00 60.47 191 ARG A O 1
ATOM 1534 N N . SER A 1 192 ? -12.691 1.439 -13.674 1.00 56.81 192 SER A N 1
ATOM 1535 C CA . SER A 1 192 ? -14.066 1.767 -14.059 1.00 56.81 192 SER A CA 1
ATOM 1536 C C . SER A 1 192 ? -14.203 2.291 -15.496 1.00 56.81 192 SER A C 1
ATOM 1538 O O . SER A 1 192 ? -15.311 2.271 -16.031 1.00 56.81 192 SER A O 1
ATOM 1540 N N . VAL A 1 193 ? -13.118 2.736 -16.145 1.00 67.44 193 VAL A N 1
ATOM 1541 C CA . VAL A 1 193 ? -13.171 3.305 -17.502 1.00 67.44 193 VAL A CA 1
ATOM 1542 C C . VAL A 1 193 ? -12.822 2.242 -18.545 1.00 67.44 193 VAL A C 1
ATOM 1544 O O . VAL A 1 193 ? -11.699 1.741 -18.600 1.00 67.44 193 VAL A O 1
ATOM 1547 N N . ALA A 1 194 ? -13.778 1.912 -19.417 1.00 69.50 194 ALA A N 1
ATOM 1548 C CA . ALA A 1 194 ? -13.554 1.009 -20.544 1.00 69.50 194 ALA A CA 1
ATOM 1549 C C . ALA A 1 194 ? -12.699 1.696 -21.626 1.00 69.50 194 ALA A C 1
ATOM 1551 O O . ALA A 1 194 ? -13.212 2.376 -22.516 1.00 69.50 194 ALA A O 1
ATOM 1552 N N . VAL A 1 195 ? -11.380 1.524 -21.546 1.00 74.38 195 VAL A N 1
ATOM 1553 C CA . VAL A 1 195 ? -10.434 2.022 -22.553 1.00 74.38 195 VAL A CA 1
ATOM 1554 C C . VAL A 1 195 ? -10.590 1.207 -23.843 1.00 74.38 195 VAL A C 1
ATOM 1556 O O . VAL A 1 195 ? -10.297 0.012 -23.858 1.00 74.38 195 VAL A O 1
ATOM 1559 N N . LYS A 1 196 ? -11.041 1.838 -24.938 1.00 80.06 196 LYS A N 1
ATOM 1560 C CA . LYS A 1 196 ? -11.191 1.184 -26.258 1.00 80.06 196 LYS A CA 1
ATOM 1561 C C . LYS A 1 196 ? -9.928 1.274 -27.116 1.00 80.06 196 LYS A C 1
ATOM 1563 O O . LYS A 1 196 ? -9.750 0.482 -28.040 1.00 80.06 196 LYS A O 1
ATOM 1568 N N . GLY A 1 197 ? -9.054 2.234 -26.828 1.00 83.81 197 GLY A N 1
ATOM 1569 C CA . GLY A 1 197 ? -7.798 2.430 -27.539 1.00 83.81 197 GLY A CA 1
ATOM 1570 C C . GLY A 1 197 ? -6.848 3.362 -26.798 1.00 83.81 197 GLY A C 1
ATOM 1571 O O . GLY A 1 197 ? -7.185 3.921 -25.757 1.00 83.81 197 GLY A O 1
ATOM 1572 N N . ILE A 1 198 ? -5.651 3.523 -27.350 1.00 86.62 198 ILE A N 1
ATOM 1573 C CA . ILE A 1 198 ? -4.604 4.389 -26.809 1.00 86.62 198 ILE A CA 1
ATOM 1574 C C . ILE A 1 198 ? -4.127 5.293 -27.940 1.00 86.62 198 ILE A C 1
ATOM 1576 O O . ILE A 1 198 ? -3.926 4.828 -29.061 1.00 86.62 198 ILE A O 1
ATOM 1580 N N . CYS A 1 199 ? -3.979 6.578 -27.642 1.00 87.81 199 CYS A N 1
ATOM 1581 C CA . CYS A 1 199 ? -3.382 7.566 -28.525 1.00 87.81 199 CYS A CA 1
ATOM 1582 C C . CYS A 1 199 ? -1.970 7.868 -28.026 1.00 87.81 199 CYS A C 1
ATOM 1584 O O . CYS A 1 199 ? -1.772 8.076 -26.831 1.00 87.81 199 CYS A O 1
ATOM 1586 N N . LEU A 1 200 ? -1.011 7.879 -28.947 1.00 90.31 200 LEU A N 1
ATOM 1587 C CA . LEU A 1 200 ? 0.366 8.291 -28.715 1.00 90.31 200 LEU A CA 1
ATOM 1588 C C . LEU A 1 200 ? 0.658 9.455 -29.654 1.00 90.31 200 LEU A C 1
ATOM 1590 O O . LEU A 1 200 ? 0.312 9.385 -30.834 1.00 90.31 200 LEU A O 1
ATOM 1594 N N . GLN A 1 201 ? 1.275 10.510 -29.138 1.00 90.19 201 GLN A N 1
ATOM 1595 C CA . GLN A 1 201 ? 1.676 11.675 -29.923 1.00 90.19 201 GLN A CA 1
ATOM 1596 C C . GLN A 1 201 ? 3.104 12.061 -29.561 1.00 90.19 201 GLN A C 1
ATOM 1598 O O . GLN A 1 201 ? 3.526 11.868 -28.421 1.00 90.19 201 GLN A O 1
ATOM 1603 N N . GLU A 1 202 ? 3.834 12.590 -30.544 1.00 90.25 202 GLU A N 1
ATOM 1604 C CA . GLU A 1 202 ? 5.172 13.166 -30.344 1.00 90.25 202 GLU A CA 1
ATOM 1605 C C . GLU A 1 202 ? 6.142 12.216 -29.620 1.00 90.25 202 GLU A C 1
ATOM 1607 O O . GLU A 1 202 ? 6.936 12.629 -28.780 1.00 90.25 202 GLU A O 1
ATOM 1612 N N . VAL A 1 203 ? 6.056 10.915 -29.921 1.00 93.81 203 VAL A N 1
ATOM 1613 C CA . VAL A 1 203 ? 6.934 9.917 -29.305 1.00 93.81 203 VAL A CA 1
ATOM 1614 C C . VAL A 1 203 ? 8.336 10.066 -29.879 1.00 93.81 203 VAL A C 1
ATOM 1616 O O . VAL A 1 203 ? 8.564 9.799 -31.059 1.00 93.81 203 VAL A O 1
ATOM 1619 N N . ALA A 1 204 ? 9.274 10.455 -29.024 1.00 94.94 204 ALA A N 1
ATOM 1620 C CA . ALA A 1 204 ? 10.680 10.597 -29.347 1.00 94.94 204 ALA A CA 1
ATOM 1621 C C . ALA A 1 204 ? 11.505 9.546 -28.597 1.00 94.94 204 ALA A C 1
ATOM 1623 O O . ALA A 1 204 ? 11.383 9.390 -27.382 1.00 94.94 204 ALA A O 1
ATOM 1624 N N . SER A 1 205 ? 12.379 8.846 -29.320 1.00 92.56 205 SER A N 1
ATOM 1625 C CA . SER A 1 205 ? 13.470 8.063 -28.737 1.00 92.56 205 SER A CA 1
ATOM 1626 C C . SER A 1 205 ? 14.739 8.911 -28.743 1.00 92.56 205 SER A C 1
ATOM 1628 O O . SER A 1 205 ? 15.239 9.258 -29.812 1.00 92.56 205 SER A O 1
ATOM 1630 N N . LEU A 1 206 ? 15.245 9.248 -27.561 1.00 93.50 206 LEU A N 1
ATOM 1631 C CA . LEU A 1 206 ? 16.378 10.154 -27.371 1.00 93.50 206 LEU A CA 1
ATOM 1632 C C . LEU A 1 206 ? 17.671 9.387 -27.090 1.00 93.50 206 LEU A C 1
ATOM 1634 O O . LEU A 1 206 ? 18.697 9.647 -27.713 1.00 93.50 206 LEU A O 1
ATOM 1638 N N . HIS A 1 207 ? 17.611 8.415 -26.178 1.00 92.81 207 HIS A N 1
ATOM 1639 C CA . HIS A 1 207 ? 18.764 7.619 -25.772 1.00 92.81 207 HIS A CA 1
ATOM 1640 C C . HIS A 1 207 ? 18.388 6.132 -25.667 1.00 92.81 207 HIS A C 1
ATOM 1642 O O . HIS A 1 207 ? 17.408 5.792 -24.999 1.00 92.81 207 HIS A O 1
ATOM 1648 N N . PRO A 1 208 ? 19.119 5.215 -26.322 1.00 92.69 208 PRO A N 1
ATOM 1649 C CA . PRO A 1 208 ? 18.854 3.787 -26.198 1.00 92.69 208 PRO A CA 1
ATOM 1650 C C . PRO A 1 208 ? 19.280 3.277 -24.817 1.00 92.69 208 PRO A C 1
ATOM 1652 O O . PRO A 1 208 ? 20.395 3.539 -24.381 1.00 92.69 208 PRO A O 1
ATOM 1655 N N . ILE A 1 209 ? 18.430 2.494 -24.153 1.00 93.69 209 ILE A N 1
ATOM 1656 C CA . ILE A 1 209 ? 18.830 1.738 -22.964 1.00 93.69 209 ILE A CA 1
ATOM 1657 C C . ILE A 1 209 ? 19.666 0.549 -23.432 1.00 93.69 209 ILE A C 1
ATOM 1659 O O . ILE A 1 209 ? 19.168 -0.308 -24.166 1.00 93.69 209 ILE A O 1
ATOM 1663 N N . ARG A 1 210 ? 20.931 0.495 -23.018 1.00 91.88 210 ARG A N 1
ATOM 1664 C CA . ARG A 1 210 ? 21.881 -0.555 -23.407 1.00 91.88 210 ARG A CA 1
ATOM 1665 C C . ARG A 1 210 ? 22.273 -1.392 -22.205 1.00 91.88 210 ARG A C 1
ATOM 1667 O O . ARG A 1 210 ? 22.420 -0.873 -21.103 1.00 91.88 210 ARG A O 1
ATOM 1674 N N . PHE A 1 211 ? 22.501 -2.675 -22.439 1.00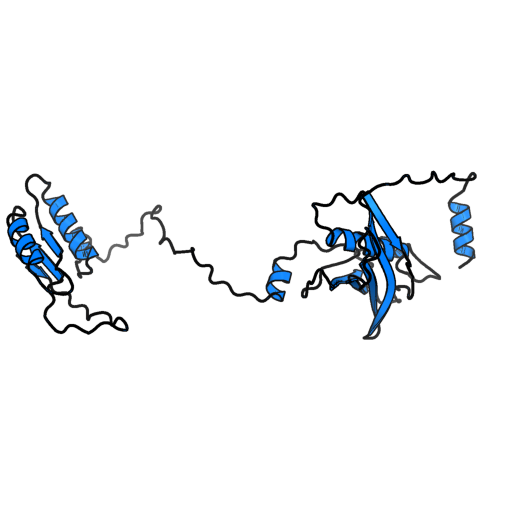 89.75 211 PHE A N 1
ATOM 1675 C CA . PHE A 1 211 ? 23.096 -3.567 -21.452 1.00 89.75 211 PHE A CA 1
ATOM 1676 C C . PHE A 1 211 ? 24.584 -3.699 -21.776 1.00 89.75 211 PHE A C 1
ATOM 1678 O O . PHE A 1 211 ? 24.975 -4.491 -22.634 1.00 89.75 211 PHE A O 1
ATOM 1685 N N . ILE A 1 212 ? 25.401 -2.856 -21.137 1.00 81.25 212 ILE A N 1
ATOM 1686 C CA . ILE A 1 212 ? 26.855 -2.813 -21.347 1.00 81.25 212 ILE A CA 1
ATOM 1687 C C . ILE A 1 212 ? 27.473 -4.151 -20.929 1.00 81.25 212 ILE A C 1
ATOM 1689 O O . ILE A 1 212 ? 27.013 -4.806 -19.993 1.00 81.25 212 ILE A O 1
ATOM 1693 N N . GLN A 1 213 ? 28.534 -4.566 -21.618 1.00 67.00 213 GLN A N 1
ATOM 1694 C CA . GLN A 1 213 ? 29.237 -5.818 -21.353 1.00 67.00 213 GLN A CA 1
ATOM 1695 C C . GLN A 1 213 ? 29.673 -5.915 -19.874 1.00 67.00 213 GLN A C 1
ATOM 1697 O O . GLN A 1 213 ? 30.480 -5.122 -19.396 1.00 67.00 213 GLN A O 1
ATOM 1702 N N . GLY A 1 214 ? 29.107 -6.883 -19.143 1.00 67.12 214 GLY A N 1
ATOM 1703 C CA . GLY A 1 214 ? 29.315 -7.087 -17.699 1.00 67.12 214 GLY A CA 1
ATOM 1704 C C . GLY A 1 214 ? 28.204 -6.530 -16.795 1.00 67.12 214 GLY A C 1
ATOM 1705 O O . GLY A 1 214 ? 28.067 -6.981 -15.659 1.00 67.12 214 GLY A O 1
ATOM 1706 N N . ALA A 1 215 ? 27.363 -5.621 -17.296 1.00 74.31 215 ALA A N 1
ATOM 1707 C CA . ALA A 1 215 ? 26.181 -5.113 -16.607 1.00 74.31 215 ALA A CA 1
ATOM 1708 C C . ALA A 1 215 ? 24.919 -5.839 -17.107 1.00 74.31 215 ALA A C 1
ATOM 1710 O O . ALA A 1 215 ? 24.273 -5.437 -18.071 1.00 74.31 215 ALA A O 1
ATOM 1711 N N . GLU A 1 216 ? 24.527 -6.919 -16.423 1.00 85.94 216 GLU A N 1
ATOM 1712 C CA . GLU A 1 216 ? 23.283 -7.649 -16.735 1.00 85.94 216 GLU A CA 1
ATOM 1713 C C . GLU A 1 216 ? 22.011 -6.949 -16.230 1.00 85.94 216 GLU A C 1
ATOM 1715 O O . GLU A 1 216 ? 20.906 -7.486 -16.374 1.00 85.94 216 GLU A O 1
ATOM 1720 N N . GLN A 1 217 ? 22.160 -5.773 -15.611 1.00 91.75 217 GLN A N 1
ATOM 1721 C CA . GLN A 1 217 ? 21.057 -5.014 -15.052 1.00 91.75 217 GLN A CA 1
ATOM 1722 C C . GLN A 1 217 ? 21.182 -3.513 -15.289 1.00 91.75 217 GLN A C 1
ATOM 1724 O O . GLN A 1 217 ? 22.280 -2.962 -15.234 1.00 91.75 217 GLN A O 1
ATOM 1729 N N . VAL A 1 218 ? 20.041 -2.860 -15.487 1.00 93.38 218 VAL A N 1
ATOM 1730 C CA . VAL A 1 218 ? 19.954 -1.417 -15.718 1.00 93.38 218 VAL A CA 1
ATOM 1731 C C . VAL A 1 218 ? 18.779 -0.840 -14.935 1.00 93.38 218 VAL A C 1
ATOM 1733 O O . VAL A 1 218 ? 17.664 -1.354 -15.018 1.00 93.38 218 VAL A O 1
ATOM 1736 N N . GLU A 1 219 ? 19.004 0.219 -14.159 1.00 95.50 219 GLU A N 1
ATOM 1737 C CA . GLU A 1 219 ? 17.919 0.902 -13.453 1.00 95.50 219 GLU A CA 1
ATOM 1738 C C . GLU A 1 219 ? 17.213 1.895 -14.378 1.00 95.50 219 GLU A C 1
ATOM 1740 O O . GLU A 1 219 ? 17.834 2.688 -15.080 1.00 95.50 219 GLU A O 1
ATOM 1745 N N . THR A 1 220 ? 15.889 1.843 -14.358 1.00 96.25 220 THR A N 1
ATOM 1746 C CA . THR A 1 220 ? 15.007 2.677 -15.159 1.00 96.25 220 THR A CA 1
ATOM 1747 C C . THR A 1 220 ? 13.963 3.335 -14.277 1.00 96.25 220 THR A C 1
ATOM 1749 O O . THR A 1 220 ? 13.498 2.772 -13.278 1.00 96.25 220 THR A O 1
ATOM 1752 N N . GLN A 1 221 ? 13.580 4.540 -14.671 1.00 97.25 221 GLN A N 1
ATOM 1753 C CA . GLN A 1 221 ? 12.516 5.298 -14.042 1.00 97.25 221 GLN A CA 1
ATOM 1754 C C . GLN A 1 221 ? 11.556 5.780 -15.120 1.00 97.25 221 GLN A C 1
ATOM 1756 O O . GLN A 1 221 ? 11.969 6.395 -16.096 1.00 97.25 221 GLN A O 1
ATOM 1761 N N . LEU A 1 222 ? 10.267 5.521 -14.938 1.00 97.31 222 LEU A N 1
ATOM 1762 C CA . LEU A 1 222 ? 9.226 6.081 -15.792 1.00 97.31 222 LEU A CA 1
ATOM 1763 C C . LEU A 1 222 ? 8.431 7.098 -14.993 1.00 97.31 222 LEU A C 1
ATOM 1765 O O . LEU A 1 222 ? 8.053 6.829 -13.851 1.00 97.31 222 LEU A O 1
ATOM 1769 N N . THR A 1 223 ? 8.145 8.240 -15.605 1.00 96.81 223 THR A N 1
ATOM 1770 C CA . THR A 1 223 ? 7.266 9.258 -15.043 1.00 96.81 223 THR A CA 1
ATOM 1771 C C . THR A 1 223 ? 6.087 9.522 -15.972 1.00 96.81 223 THR A C 1
ATOM 1773 O O . THR A 1 223 ? 6.239 9.532 -17.193 1.00 96.81 223 THR A O 1
ATOM 1776 N N . ILE A 1 224 ? 4.903 9.714 -15.389 1.00 94.75 224 ILE A N 1
ATOM 1777 C CA . ILE A 1 2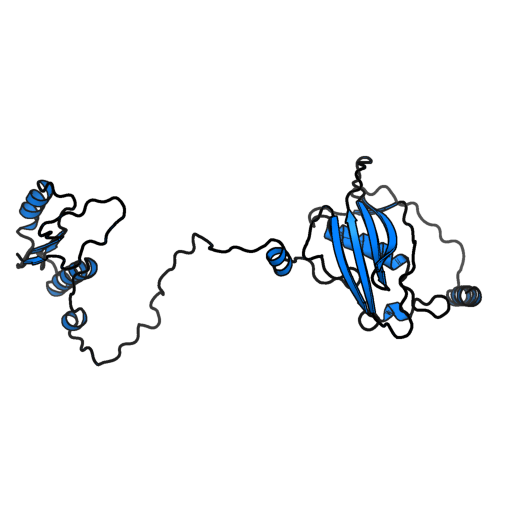24 ? 3.729 10.261 -16.068 1.00 94.75 224 ILE A CA 1
ATOM 1778 C C . ILE A 1 224 ? 3.278 11.506 -15.322 1.00 94.75 224 ILE A C 1
ATOM 1780 O O . ILE A 1 224 ? 3.048 11.468 -14.114 1.00 94.75 224 ILE A O 1
ATOM 1784 N N . SER A 1 225 ? 3.096 12.595 -16.054 1.00 92.44 225 SER A N 1
ATOM 1785 C CA . SER A 1 225 ? 2.561 13.845 -15.524 1.00 92.44 225 SER A CA 1
ATOM 1786 C C . SER A 1 225 ? 1.543 14.445 -16.477 1.00 92.44 225 SER A C 1
ATOM 1788 O O . SER A 1 225 ? 1.650 14.288 -17.692 1.00 92.44 225 SER A O 1
ATOM 1790 N N . SER A 1 226 ? 0.566 15.175 -15.942 1.00 82.56 226 SER A N 1
ATOM 1791 C CA . SER A 1 226 ? -0.286 16.001 -16.795 1.00 82.56 226 SER A CA 1
ATOM 1792 C C . SER A 1 226 ? 0.557 17.141 -17.374 1.00 82.56 226 SER A C 1
ATOM 1794 O O . SER A 1 226 ? 1.131 17.904 -16.593 1.00 82.56 226 SER A O 1
ATOM 1796 N N . PRO A 1 227 ? 0.634 17.312 -18.704 1.00 71.06 227 PRO A N 1
ATOM 1797 C CA . PRO A 1 227 ? 1.089 18.574 -19.255 1.00 71.06 227 PRO A CA 1
ATOM 1798 C C . PRO A 1 227 ? 0.090 19.652 -18.813 1.00 71.06 227 PRO A C 1
ATOM 1800 O O . PRO A 1 227 ? -1.104 19.382 -18.667 1.00 71.06 227 PRO A O 1
ATOM 1803 N N . ASN A 1 228 ? 0.545 20.887 -18.617 1.00 59.66 228 ASN A N 1
ATOM 1804 C CA . ASN A 1 228 ? -0.317 22.033 -18.279 1.00 59.66 228 ASN A CA 1
ATOM 1805 C C . ASN A 1 228 ? -1.297 22.422 -19.418 1.00 59.66 228 ASN A C 1
ATOM 1807 O O . ASN A 1 228 ? -1.837 23.524 -19.428 1.00 59.66 228 ASN A O 1
ATOM 1811 N N . LEU A 1 229 ? -1.501 21.547 -20.405 1.00 51.84 229 LEU A N 1
ATOM 1812 C CA . LEU A 1 229 ? -2.204 21.794 -21.655 1.00 51.84 229 LEU A CA 1
ATOM 1813 C C . LEU A 1 229 ? -3.462 20.924 -21.701 1.00 51.84 229 LEU A C 1
ATOM 1815 O O . LEU A 1 229 ? -3.412 19.739 -22.026 1.00 51.84 229 LEU A O 1
ATOM 1819 N N . VAL A 1 230 ? -4.609 21.526 -21.386 1.00 48.09 230 VAL A N 1
ATOM 1820 C CA . VAL A 1 230 ? -5.919 20.929 -21.668 1.00 48.09 230 VAL A CA 1
ATOM 1821 C C . VAL A 1 230 ? -6.177 21.095 -23.164 1.00 48.09 230 VAL A C 1
ATOM 1823 O O . VAL A 1 230 ? -6.652 22.138 -23.605 1.00 48.09 230 VAL A O 1
ATOM 1826 N N . SER A 1 231 ? -5.818 20.088 -23.959 1.00 42.41 231 SER A N 1
ATOM 1827 C CA . SER A 1 231 ? -6.091 20.078 -25.398 1.00 42.41 231 SER A CA 1
ATOM 1828 C C . SER A 1 231 ? -7.310 19.194 -25.693 1.00 42.41 231 SER A C 1
ATOM 1830 O O . SER A 1 231 ? -7.201 17.985 -25.875 1.00 42.41 231 SER A O 1
ATOM 1832 N N . GLY A 1 232 ? -8.500 19.805 -25.714 1.00 49.56 232 GLY A N 1
ATOM 1833 C CA . GLY A 1 232 ? -9.756 19.172 -26.144 1.00 49.56 232 GLY A CA 1
ATOM 1834 C C . GLY A 1 232 ? -10.345 18.101 -25.205 1.00 49.56 232 GLY A C 1
ATOM 1835 O O . GLY A 1 232 ? -9.967 17.975 -24.046 1.00 49.56 232 GLY A O 1
ATOM 1836 N N . ASN A 1 233 ? -11.301 17.316 -25.727 1.00 54.06 233 ASN A N 1
ATOM 1837 C CA . ASN A 1 233 ? -12.048 16.269 -24.999 1.00 54.06 233 ASN A CA 1
ATOM 1838 C C . ASN A 1 233 ? -11.206 15.033 -24.593 1.00 54.06 233 ASN A C 1
ATOM 1840 O O . ASN A 1 233 ? -11.764 14.061 -24.089 1.00 54.06 233 ASN A O 1
ATOM 1844 N N . SER A 1 234 ? -9.892 15.013 -24.848 1.00 61.06 234 SER A N 1
ATOM 1845 C CA . SER A 1 234 ? -9.005 13.878 -24.547 1.00 61.06 234 SER A CA 1
ATOM 1846 C C . SER A 1 234 ? -7.857 14.330 -23.648 1.00 61.06 234 SER A C 1
ATOM 1848 O O . SER A 1 234 ? -7.051 15.165 -24.043 1.00 61.06 234 SER A O 1
ATOM 1850 N N . VAL A 1 235 ? -7.767 13.768 -22.441 1.00 75.31 235 VAL A N 1
ATOM 1851 C CA . VAL A 1 235 ? -6.670 14.062 -21.508 1.00 75.31 235 VAL A CA 1
ATOM 1852 C C . VAL A 1 235 ? -5.415 13.332 -21.986 1.00 75.31 235 VAL A C 1
ATOM 1854 O O . VAL A 1 235 ? -5.313 12.110 -21.862 1.00 75.31 235 VAL A O 1
ATOM 1857 N N . LEU A 1 236 ? -4.477 14.082 -22.565 1.00 86.00 236 LEU A N 1
ATOM 1858 C CA . LEU A 1 236 ? -3.135 13.602 -22.881 1.00 86.00 236 LEU A CA 1
ATOM 1859 C C . LEU A 1 236 ? -2.233 13.802 -21.665 1.00 86.00 236 LEU A C 1
ATOM 1861 O O . LEU A 1 236 ? -2.226 14.868 -21.057 1.00 86.00 236 LEU A O 1
ATOM 1865 N N . LEU A 1 237 ? -1.464 12.777 -21.325 1.00 90.62 237 LEU A N 1
ATOM 1866 C CA . LEU A 1 237 ? -0.468 12.783 -20.265 1.00 90.62 237 LEU A CA 1
ATOM 1867 C C . LEU A 1 237 ? 0.919 12.677 -20.890 1.00 90.62 237 LEU A C 1
ATOM 1869 O O . LEU A 1 237 ? 1.115 11.934 -21.846 1.00 90.62 237 LEU A O 1
ATOM 1873 N N . GLN A 1 238 ? 1.891 13.392 -20.345 1.00 94.25 238 GLN A N 1
ATOM 1874 C CA . GLN A 1 238 ? 3.272 13.287 -20.780 1.00 94.25 238 GLN A CA 1
ATOM 1875 C C . GLN A 1 238 ? 3.926 12.111 -20.066 1.00 94.25 238 GLN A C 1
ATOM 1877 O O . GLN A 1 238 ? 3.908 12.061 -18.836 1.00 94.25 238 GLN A O 1
ATOM 1882 N N . PHE A 1 239 ? 4.518 11.194 -20.827 1.00 95.94 239 PHE A N 1
ATOM 1883 C CA . PHE A 1 239 ? 5.392 10.164 -20.285 1.00 95.94 239 PHE A CA 1
ATOM 1884 C C . PHE A 1 239 ? 6.851 10.505 -20.584 1.00 95.94 239 PHE A C 1
ATOM 1886 O O . PHE A 1 239 ? 7.175 11.036 -21.650 1.00 95.94 239 PHE A O 1
ATOM 1893 N N . ARG A 1 240 ? 7.736 10.192 -19.639 1.00 97.25 240 ARG A N 1
ATOM 1894 C CA . ARG A 1 240 ? 9.190 10.285 -19.804 1.00 97.25 240 ARG A CA 1
ATOM 1895 C C . ARG A 1 240 ? 9.831 9.054 -19.186 1.00 97.25 240 ARG A C 1
ATOM 1897 O O . ARG A 1 240 ? 9.423 8.603 -18.117 1.00 97.25 240 ARG A O 1
ATOM 1904 N N . ILE A 1 241 ? 10.809 8.491 -19.876 1.00 97.88 241 ILE A N 1
ATOM 1905 C CA . ILE A 1 241 ? 11.527 7.287 -19.469 1.00 97.88 241 ILE A CA 1
ATOM 1906 C C . ILE A 1 241 ? 12.985 7.664 -19.317 1.00 97.88 241 ILE A C 1
ATOM 1908 O O . ILE A 1 241 ? 13.575 8.236 -20.230 1.00 97.88 241 ILE A O 1
ATOM 1912 N N . PHE A 1 242 ? 13.555 7.315 -18.175 1.00 97.31 242 PHE A N 1
ATOM 1913 C CA . PHE A 1 242 ? 14.937 7.572 -17.832 1.00 97.31 242 PHE A CA 1
ATOM 1914 C C . PHE A 1 242 ? 15.661 6.273 -17.536 1.00 97.31 242 PHE A C 1
ATOM 1916 O O . PHE A 1 242 ? 15.077 5.327 -16.999 1.00 97.31 242 PHE A O 1
ATOM 1923 N N . VAL A 1 243 ? 16.953 6.276 -17.821 1.00 95.94 243 VAL A N 1
ATOM 1924 C CA . VAL A 1 243 ? 17.910 5.288 -17.342 1.00 95.94 243 VAL A CA 1
ATOM 1925 C C . VAL A 1 243 ? 18.834 5.942 -16.329 1.00 95.94 243 VAL A C 1
ATOM 1927 O O . VAL A 1 243 ? 19.195 7.108 -16.487 1.00 95.94 243 VAL A O 1
ATOM 1930 N N . TYR A 1 244 ? 19.195 5.215 -15.277 1.00 93.81 244 TYR A N 1
ATOM 1931 C CA . TYR A 1 244 ? 20.221 5.654 -14.343 1.00 93.81 244 TYR A CA 1
ATOM 1932 C C . TYR A 1 244 ? 21.570 5.065 -14.750 1.00 93.81 244 TYR A C 1
ATOM 1934 O O . TYR A 1 244 ? 21.781 3.854 -14.667 1.00 93.81 244 TYR A O 1
ATOM 1942 N N . GLU A 1 245 ? 22.480 5.929 -15.187 1.00 87.88 245 GLU A N 1
ATOM 1943 C CA . GLU A 1 245 ? 23.806 5.555 -15.667 1.00 87.88 245 GLU A CA 1
ATOM 1944 C C . GLU A 1 245 ? 24.844 6.590 -15.210 1.00 87.88 245 GLU A C 1
ATOM 1946 O O . GLU A 1 245 ? 24.587 7.798 -15.189 1.00 87.88 245 GLU A O 1
ATOM 1951 N N . ASN A 1 246 ? 26.030 6.122 -14.806 1.00 86.00 246 ASN A N 1
ATOM 1952 C CA . ASN A 1 246 ? 27.158 6.971 -14.396 1.00 86.00 246 ASN A CA 1
ATOM 1953 C C . ASN A 1 246 ? 26.805 8.025 -13.326 1.00 86.00 246 ASN A C 1
ATOM 1955 O O . ASN A 1 246 ? 27.324 9.138 -13.330 1.00 86.00 246 ASN A O 1
ATOM 1959 N N . GLY A 1 247 ? 25.905 7.682 -12.399 1.00 87.75 247 GLY A N 1
ATOM 1960 C CA . GLY A 1 247 ? 25.491 8.570 -11.311 1.00 87.75 247 GLY A CA 1
ATOM 1961 C C . GLY A 1 247 ? 24.391 9.575 -11.676 1.00 87.75 247 GLY A C 1
ATOM 1962 O O . GLY A 1 247 ? 23.989 10.360 -10.816 1.00 87.75 247 GLY A O 1
ATOM 1963 N N . SER A 1 248 ? 23.885 9.554 -12.912 1.00 93.25 248 SER A N 1
ATOM 1964 C CA . SER A 1 248 ? 22.914 10.522 -13.431 1.00 93.25 248 SER A CA 1
ATOM 1965 C C . SER A 1 248 ? 21.737 9.850 -14.140 1.00 93.25 248 SER A C 1
ATOM 1967 O O . SER A 1 248 ? 21.836 8.711 -14.590 1.00 93.25 248 SER A O 1
ATOM 1969 N N . TYR A 1 249 ? 20.609 10.557 -14.233 1.00 95.00 249 TYR A N 1
ATOM 1970 C CA . TYR A 1 249 ? 19.469 10.114 -15.034 1.00 95.00 249 TYR A CA 1
ATOM 1971 C C . TYR A 1 249 ? 19.572 10.680 -16.448 1.00 95.00 249 TYR A C 1
ATOM 1973 O O . TYR A 1 249 ? 19.643 11.897 -16.624 1.00 95.00 249 TYR A O 1
ATOM 1981 N N . LEU A 1 250 ? 19.526 9.800 -17.443 1.00 95.94 250 LEU A N 1
ATOM 1982 C CA . LEU A 1 250 ? 19.492 10.150 -18.859 1.00 95.94 250 LEU A CA 1
ATOM 1983 C C . LEU A 1 250 ? 18.107 9.848 -19.421 1.00 95.94 250 LEU A C 1
ATOM 1985 O O . LEU A 1 250 ? 17.550 8.782 -19.170 1.00 95.94 250 LEU A O 1
ATOM 1989 N N . GLU A 1 251 ? 17.536 10.788 -20.168 1.00 97.12 251 GLU A N 1
ATOM 1990 C CA . GLU A 1 251 ? 16.218 10.612 -20.777 1.00 97.12 251 GLU A CA 1
ATOM 1991 C C . GLU A 1 251 ? 16.321 9.748 -22.039 1.00 97.12 251 GLU A C 1
ATOM 1993 O O . GLU A 1 251 ? 17.013 10.088 -22.996 1.00 97.12 251 GLU A O 1
ATOM 1998 N N . CYS A 1 252 ? 15.620 8.618 -22.034 1.00 96.62 252 CYS A N 1
ATOM 1999 C CA . CYS A 1 252 ? 15.640 7.621 -23.097 1.00 96.62 252 CYS A CA 1
ATOM 2000 C C . CYS A 1 252 ? 14.522 7.824 -24.108 1.00 96.62 252 CYS A C 1
ATOM 2002 O O . CYS A 1 252 ? 14.734 7.679 -25.312 1.00 96.62 252 CYS A O 1
ATOM 2004 N N . ALA A 1 253 ? 13.329 8.148 -23.621 1.00 97.25 253 ALA A N 1
ATOM 2005 C CA . ALA A 1 253 ? 12.166 8.362 -24.460 1.00 97.25 253 ALA A CA 1
ATOM 2006 C C . ALA A 1 253 ? 11.165 9.286 -23.777 1.00 97.25 253 ALA A C 1
ATOM 2008 O O . ALA A 1 253 ? 11.031 9.273 -22.552 1.00 97.25 253 ALA A O 1
ATOM 2009 N N . SER A 1 254 ? 10.422 10.036 -24.575 1.00 96.81 254 SER A N 1
ATOM 2010 C CA . SER A 1 254 ? 9.315 10.855 -24.098 1.00 96.81 254 SER A CA 1
ATOM 2011 C C . SER A 1 254 ? 8.226 10.981 -25.150 1.00 96.81 254 SER A C 1
ATOM 2013 O O . SER A 1 254 ? 8.421 10.643 -26.316 1.00 96.81 254 SER A O 1
ATOM 2015 N N . GLY A 1 255 ? 7.049 11.409 -24.716 1.00 94.81 255 GLY A N 1
ATOM 2016 C CA . GLY A 1 255 ? 5.923 11.664 -25.601 1.00 94.81 255 GLY A CA 1
ATOM 2017 C C . GLY A 1 255 ? 4.645 11.910 -24.820 1.00 94.81 255 GLY A C 1
ATOM 2018 O O . GLY A 1 255 ? 4.641 11.972 -23.587 1.00 94.81 255 GLY A O 1
ATOM 2019 N N . LEU A 1 256 ? 3.543 12.034 -25.547 1.00 93.38 256 LEU A N 1
ATOM 2020 C CA . LEU A 1 256 ? 2.208 12.174 -24.986 1.00 93.38 256 LEU A CA 1
ATOM 2021 C C . LEU A 1 256 ? 1.425 10.875 -25.180 1.00 93.38 256 LEU A C 1
ATOM 2023 O O . LEU A 1 256 ? 1.494 10.243 -26.234 1.00 93.38 256 LEU A O 1
ATOM 2027 N N . ILE A 1 257 ? 0.659 10.486 -24.166 1.00 91.56 257 ILE A N 1
ATOM 2028 C CA . ILE A 1 257 ? -0.198 9.306 -24.180 1.00 91.56 257 ILE A CA 1
ATOM 2029 C C . ILE A 1 257 ? -1.583 9.633 -23.619 1.00 91.56 257 ILE A C 1
ATOM 2031 O O . ILE A 1 257 ? -1.711 10.315 -22.607 1.00 91.56 257 ILE A O 1
ATOM 2035 N N . GLY A 1 258 ? -2.638 9.132 -24.255 1.00 88.56 258 GLY A N 1
ATOM 2036 C CA . GLY A 1 258 ? -4.014 9.305 -23.789 1.00 88.56 258 GLY A CA 1
ATOM 2037 C C . GLY A 1 258 ? -4.880 8.081 -24.046 1.00 88.56 258 GLY A C 1
ATOM 2038 O O . GLY A 1 258 ? -4.642 7.311 -24.979 1.00 88.56 258 GLY A O 1
ATOM 2039 N N . ALA A 1 259 ? -5.907 7.900 -23.218 1.00 85.62 259 ALA A N 1
ATOM 2040 C CA . ALA A 1 259 ? -6.911 6.862 -23.418 1.00 85.62 259 ALA A CA 1
ATOM 2041 C C . ALA A 1 259 ? -7.978 7.340 -24.413 1.00 85.62 259 ALA A C 1
ATOM 2043 O O . ALA A 1 259 ? -8.540 8.424 -24.266 1.00 85.62 259 ALA A O 1
ATOM 2044 N N . VAL A 1 260 ? -8.290 6.510 -25.407 1.00 80.50 260 VAL A N 1
ATOM 2045 C CA . VAL A 1 260 ? -9.379 6.750 -26.359 1.00 80.50 260 VAL A CA 1
ATOM 2046 C C . VAL A 1 260 ? -10.610 5.975 -25.894 1.00 80.50 260 VAL A C 1
ATOM 2048 O O . VAL A 1 260 ? -10.597 4.741 -25.833 1.00 80.50 260 VAL A O 1
ATOM 2051 N N . VAL A 1 261 ? -11.675 6.705 -25.557 1.00 70.31 261 VAL A N 1
ATOM 2052 C CA . VAL A 1 261 ? -12.940 6.142 -25.042 1.00 70.31 261 VAL A CA 1
ATOM 2053 C C . VAL A 1 261 ? -13.959 5.904 -26.170 1.00 70.31 261 VAL A C 1
ATOM 2055 O O . VAL A 1 261 ? -14.764 4.971 -26.094 1.00 70.31 261 VAL A O 1
ATOM 2058 N N . ASP A 1 262 ? -13.853 6.654 -27.273 1.00 66.81 262 ASP A N 1
ATOM 2059 C CA . ASP A 1 262 ? -14.681 6.491 -28.471 1.00 66.81 262 ASP A CA 1
ATOM 2060 C C . ASP A 1 262 ? -13.875 5.987 -29.668 1.00 66.81 262 ASP A C 1
ATOM 2062 O O . ASP A 1 262 ? -12.944 6.626 -30.154 1.00 66.81 262 ASP A O 1
ATOM 2066 N N . ALA A 1 263 ? -14.258 4.815 -30.170 1.00 57.22 263 ALA A N 1
ATOM 2067 C CA . ALA A 1 263 ? -13.637 4.210 -31.336 1.00 57.22 263 ALA A CA 1
ATOM 2068 C C . ALA A 1 263 ? -14.262 4.789 -32.613 1.00 57.22 263 ALA A C 1
ATOM 2070 O O . ALA A 1 263 ? -15.328 4.346 -33.040 1.00 57.22 263 ALA A O 1
ATOM 2071 N N . LYS A 1 264 ? -13.596 5.757 -33.252 1.00 58.38 264 LYS A N 1
ATOM 2072 C CA . LYS A 1 264 ? -13.815 5.998 -34.685 1.00 58.38 264 LYS A CA 1
ATOM 2073 C C . LYS A 1 264 ? -12.977 4.999 -35.493 1.00 58.38 264 LYS A C 1
ATOM 2075 O O . LYS A 1 264 ? -11.884 4.616 -35.085 1.00 58.38 264 LYS A O 1
ATOM 2080 N N . ARG A 1 265 ? -13.583 4.514 -36.581 1.00 47.59 265 ARG A N 1
ATOM 2081 C CA . ARG A 1 265 ? -13.143 3.436 -37.486 1.00 47.59 265 ARG A CA 1
ATOM 2082 C C . ARG A 1 265 ? -11.630 3.480 -37.766 1.00 47.59 265 ARG A C 1
ATOM 2084 O O . ARG A 1 265 ? -11.113 4.530 -38.121 1.00 47.59 265 ARG A O 1
ATOM 2091 N N . ARG A 1 266 ? -10.948 2.335 -37.633 1.00 57.38 266 ARG A N 1
ATOM 2092 C CA . ARG 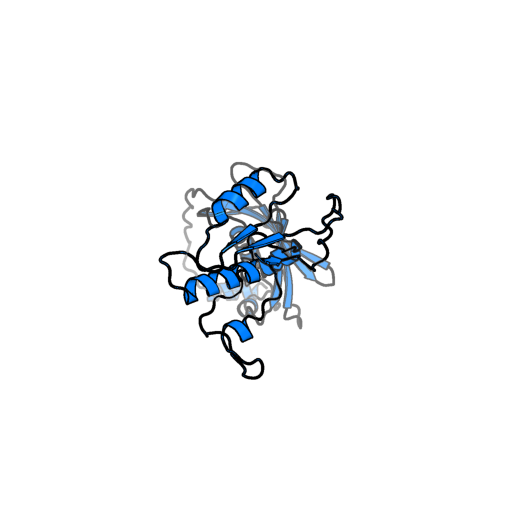A 1 266 ? -9.590 2.135 -38.163 1.00 57.38 266 ARG A CA 1
ATOM 2093 C C . ARG A 1 266 ? -9.683 1.944 -39.675 1.00 57.38 266 ARG A C 1
ATOM 2095 O O . ARG A 1 266 ? -10.507 1.143 -40.120 1.00 57.38 266 ARG A O 1
ATOM 2102 N N . ASP A 1 267 ? -8.838 2.633 -40.430 1.00 59.31 267 ASP A N 1
ATOM 2103 C CA . ASP A 1 267 ? -8.661 2.353 -41.853 1.00 59.31 267 ASP A CA 1
ATOM 2104 C C . ASP A 1 267 ? -8.068 0.948 -42.028 1.00 59.31 267 ASP A C 1
ATOM 2106 O O . ASP A 1 267 ? -7.214 0.510 -41.251 1.00 59.31 267 ASP A O 1
ATOM 2110 N N . GLN A 1 268 ? -8.567 0.200 -43.015 1.00 53.53 268 GLN A N 1
ATOM 2111 C CA . GLN A 1 268 ? -8.023 -1.116 -43.342 1.00 53.53 268 GLN A CA 1
ATOM 2112 C C . GLN A 1 268 ? -6.636 -0.946 -43.964 1.00 53.53 268 GLN A C 1
ATOM 2114 O O . GLN A 1 268 ? -6.483 -0.293 -44.994 1.00 53.53 268 GLN A O 1
ATOM 2119 N N . ILE A 1 269 ? -5.629 -1.563 -43.348 1.00 63.34 269 ILE A N 1
ATOM 2120 C CA . ILE A 1 269 ? -4.290 -1.668 -43.925 1.00 63.34 269 ILE A CA 1
ATOM 2121 C C . ILE A 1 269 ? -4.334 -2.778 -44.977 1.00 63.34 269 ILE A C 1
ATOM 2123 O O . ILE A 1 269 ? -4.642 -3.927 -44.659 1.00 63.34 269 ILE A O 1
ATOM 2127 N N . ILE A 1 270 ? -4.032 -2.434 -46.226 1.00 64.56 270 ILE A N 1
ATOM 2128 C CA . ILE A 1 270 ? -3.881 -3.397 -47.318 1.00 64.56 270 ILE A CA 1
ATOM 2129 C C . ILE A 1 270 ? -2.411 -3.825 -47.344 1.00 64.56 270 ILE A C 1
ATOM 2131 O O . ILE A 1 270 ? -1.531 -3.016 -47.631 1.00 64.56 270 ILE A O 1
ATOM 2135 N N . CYS A 1 271 ? -2.134 -5.090 -47.030 1.00 60.94 271 CYS A N 1
ATOM 2136 C CA . CYS A 1 271 ? -0.799 -5.664 -47.186 1.00 60.94 271 CYS A CA 1
ATO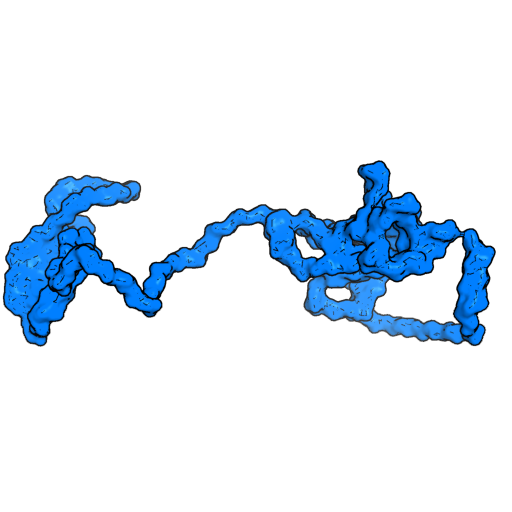M 2137 C C . CYS A 1 271 ? -0.511 -5.888 -48.677 1.00 60.94 271 CYS A C 1
ATOM 2139 O O . CYS A 1 271 ? -1.308 -6.521 -49.370 1.00 60.94 271 CYS A O 1
ATOM 2141 N N . ILE A 1 272 ? 0.625 -5.393 -49.172 1.00 70.38 272 ILE A N 1
ATOM 2142 C CA . ILE A 1 272 ? 1.022 -5.539 -50.576 1.00 70.38 272 ILE A CA 1
ATOM 2143 C C . ILE A 1 272 ? 2.119 -6.608 -50.679 1.00 70.38 272 ILE A C 1
ATOM 2145 O O . ILE A 1 272 ? 3.210 -6.428 -50.148 1.00 70.38 272 ILE A O 1
ATOM 2149 N N . GLY A 1 273 ? 1.829 -7.683 -51.418 1.00 70.62 273 GLY A N 1
ATOM 2150 C CA . GLY A 1 273 ? 2.815 -8.629 -51.955 1.00 70.62 273 GLY A CA 1
ATOM 2151 C C . GLY A 1 273 ? 3.206 -9.818 -51.055 1.00 70.62 273 GLY A C 1
ATOM 2152 O O . GLY A 1 273 ? 3.041 -9.771 -49.836 1.00 70.62 273 GLY A O 1
ATOM 2153 N N . PRO A 1 274 ? 3.719 -10.914 -51.652 1.00 73.31 274 PRO A N 1
ATOM 2154 C CA . PRO A 1 274 ? 4.287 -12.033 -50.907 1.00 73.31 274 PRO A CA 1
ATOM 2155 C C . PRO A 1 274 ? 5.637 -11.632 -50.294 1.00 73.31 274 PRO A C 1
ATOM 2157 O O . PRO A 1 274 ? 6.518 -11.125 -50.985 1.00 73.31 274 PRO A O 1
ATOM 2160 N N . TRP A 1 275 ? 5.811 -11.884 -48.998 1.00 71.12 275 TRP A N 1
ATOM 2161 C CA . TRP A 1 275 ? 7.035 -11.586 -48.250 1.00 71.12 275 TRP A CA 1
ATOM 2162 C C . TRP A 1 275 ? 7.613 -12.869 -47.635 1.00 71.12 275 TRP A C 1
ATOM 2164 O O . TRP A 1 275 ? 6.880 -13.688 -47.084 1.00 71.12 275 TRP A O 1
ATOM 2174 N N . ASN A 1 276 ? 8.938 -13.035 -47.726 1.00 82.94 276 ASN A N 1
ATOM 2175 C CA . ASN A 1 276 ? 9.710 -14.057 -47.018 1.00 82.94 276 ASN A CA 1
ATOM 2176 C C . ASN A 1 276 ? 10.465 -13.446 -45.820 1.00 82.94 276 ASN A C 1
ATOM 2178 O O . ASN A 1 276 ? 11.318 -12.570 -45.992 1.00 82.94 276 ASN A O 1
ATOM 2182 N N . SER A 1 277 ? 10.182 -13.932 -44.609 1.00 81.69 277 SER A N 1
ATOM 2183 C CA . SER A 1 277 ? 10.783 -13.445 -43.361 1.00 81.69 277 SER A CA 1
ATOM 2184 C C . SER A 1 277 ? 12.307 -13.576 -43.324 1.00 81.69 277 SER A C 1
ATOM 2186 O O . SER A 1 277 ? 12.979 -12.677 -42.829 1.00 81.69 277 SER A O 1
ATOM 2188 N N . ASN A 1 278 ? 12.864 -14.662 -43.866 1.00 84.00 278 ASN A N 1
ATOM 2189 C CA . ASN A 1 278 ? 14.293 -14.959 -43.755 1.00 84.00 278 ASN A CA 1
ATOM 2190 C C . ASN A 1 278 ? 15.141 -14.016 -44.612 1.00 84.00 278 ASN A C 1
ATOM 2192 O O . ASN A 1 278 ? 16.153 -13.510 -44.137 1.00 84.00 278 ASN A O 1
ATOM 2196 N N . ASP A 1 279 ? 14.696 -13.736 -45.839 1.00 82.75 279 ASP A N 1
ATOM 2197 C CA . ASP A 1 279 ? 15.347 -12.766 -46.730 1.00 82.75 279 ASP A CA 1
ATOM 2198 C C . ASP A 1 279 ? 15.320 -11.356 -46.112 1.00 82.75 279 ASP A C 1
ATOM 2200 O O . ASP A 1 279 ? 16.319 -10.640 -46.098 1.00 82.75 279 ASP A O 1
ATOM 2204 N N . TRP A 1 280 ? 14.202 -10.979 -45.486 1.00 81.81 280 TRP A N 1
ATOM 2205 C CA . TRP A 1 280 ? 14.081 -9.691 -44.799 1.00 81.81 280 TRP A CA 1
ATOM 2206 C C . TRP A 1 280 ? 15.034 -9.557 -43.603 1.00 81.81 280 TRP A C 1
ATOM 2208 O O . TRP A 1 280 ? 15.743 -8.554 -43.500 1.00 81.81 280 TRP A O 1
ATOM 2218 N N . PHE A 1 281 ? 15.116 -10.576 -42.739 1.00 82.81 281 PHE A N 1
ATOM 2219 C CA . PHE A 1 281 ? 16.064 -10.573 -41.620 1.00 82.81 281 PHE A CA 1
ATOM 2220 C C . PHE A 1 281 ? 17.520 -10.544 -42.094 1.00 82.81 281 PHE A C 1
ATOM 2222 O O . PHE A 1 281 ? 18.322 -9.807 -41.522 1.00 82.81 281 PHE A O 1
ATOM 2229 N N . GLN A 1 282 ? 17.862 -11.288 -43.153 1.00 82.25 282 GLN A N 1
ATOM 2230 C CA . GLN A 1 282 ? 19.212 -11.270 -43.722 1.00 82.25 282 GLN A CA 1
ATOM 2231 C C . GLN A 1 282 ? 19.594 -9.871 -44.212 1.00 82.25 282 GLN A C 1
ATOM 2233 O O . GLN A 1 282 ? 20.649 -9.364 -43.829 1.00 82.25 282 GLN A O 1
ATOM 2238 N N . ARG A 1 283 ? 18.711 -9.205 -44.965 1.00 83.50 283 ARG A N 1
ATOM 2239 C CA . ARG A 1 283 ? 18.942 -7.834 -45.451 1.00 83.50 283 ARG A CA 1
ATOM 2240 C C . ARG A 1 283 ? 19.161 -6.840 -44.311 1.00 83.50 283 ARG A C 1
ATOM 2242 O O . ARG A 1 283 ? 20.079 -6.023 -44.388 1.00 83.50 283 ARG A O 1
ATOM 2249 N N . ILE A 1 284 ? 18.372 -6.934 -43.240 1.00 82.25 284 ILE A N 1
ATOM 2250 C CA . ILE A 1 284 ? 18.546 -6.090 -42.048 1.00 82.25 284 ILE A CA 1
ATOM 2251 C C . ILE A 1 284 ? 19.885 -6.375 -41.374 1.00 82.25 284 ILE A C 1
ATOM 2253 O O . ILE A 1 284 ? 20.633 -5.440 -41.110 1.00 82.25 284 ILE A O 1
ATOM 2257 N N . SER A 1 285 ? 20.223 -7.650 -41.163 1.00 79.00 285 SER A N 1
ATOM 2258 C CA . SER A 1 285 ? 21.481 -8.031 -40.513 1.00 79.00 285 SER A CA 1
ATOM 2259 C C . SER A 1 285 ? 22.722 -7.592 -41.292 1.00 79.00 285 SER A C 1
ATOM 2261 O O . SER A 1 285 ? 23.731 -7.279 -40.679 1.00 79.00 285 SER A O 1
ATOM 2263 N N . SER A 1 286 ? 22.642 -7.524 -42.626 1.00 76.50 286 SER A N 1
ATOM 2264 C CA . SER A 1 286 ? 23.735 -7.045 -43.482 1.00 76.50 286 SER A CA 1
ATOM 2265 C C . SER A 1 286 ? 23.849 -5.519 -43.570 1.00 76.50 286 SER A C 1
ATOM 2267 O O . SER A 1 286 ? 24.848 -5.019 -44.077 1.00 76.50 286 SER A O 1
ATOM 2269 N N . SER A 1 287 ? 22.821 -4.784 -43.129 1.00 70.94 287 SER A N 1
ATOM 2270 C CA . SER A 1 287 ? 22.776 -3.314 -43.191 1.00 70.94 287 SER A CA 1
ATOM 2271 C C . SER A 1 287 ? 23.219 -2.637 -41.885 1.00 70.94 287 SER A C 1
ATOM 2273 O O . SER A 1 287 ? 23.299 -1.409 -41.844 1.00 70.94 287 SER A O 1
ATOM 2275 N N . CYS A 1 288 ? 23.446 -3.414 -40.822 1.00 57.53 288 CYS A N 1
ATOM 2276 C CA . CYS A 1 288 ? 23.898 -2.966 -39.502 1.00 57.53 288 CYS A CA 1
ATOM 2277 C C . CYS A 1 288 ? 25.360 -3.348 -39.274 1.00 57.53 288 CYS A C 1
ATOM 2279 O O . CYS A 1 288 ? 26.050 -2.555 -38.600 1.00 57.53 288 CYS A O 1
#

Radius of gyration: 40.78 Å; chains: 1; bounding box: 70×48×112 Å